Protein AF-A0AAE5MRK1-F1 (afdb_monomer)

pLDDT: mean 83.6, std 19.16, range [32.88, 98.56]

InterPro domains:
  IPR012337 Ribonuclease H-like superfamily [SSF53098] (54-228)
  IPR036397 Ribonuclease H superfamily [G3DSA:3.30.420.10] (45-232)

Solvent-accessible surface area (backbone atoms only — not comparable to full-atom values): 13966 Å² total; per-residue (Å²): 137,84,80,89,76,83,78,79,82,78,85,86,67,93,68,66,72,68,71,71,65,70,80,73,70,82,80,81,86,79,76,84,90,69,55,48,81,80,74,85,52,68,67,53,44,25,56,41,63,71,44,90,64,38,42,30,30,42,33,64,32,70,40,70,24,75,86,74,79,40,65,38,73,37,29,46,12,35,35,37,67,100,54,88,57,63,53,75,46,60,42,50,59,91,54,45,49,71,69,56,48,51,51,49,30,64,74,68,74,48,57,83,90,60,44,68,78,24,22,65,71,50,50,47,53,53,52,51,51,51,44,68,73,66,60,46,41,28,39,34,25,58,69,45,68,67,49,52,51,39,52,49,54,52,34,54,77,72,66,55,58,71,85,78,31,62,89,69,56,35,26,69,42,44,47,31,61,50,48,12,41,76,77,52,74,63,45,85,59,69,55,70,67,57,50,37,58,75,70,68,48,85,88,67,68,70,97,37,20,61,38,43,31,51,53,52,48,53,51,50,54,58,54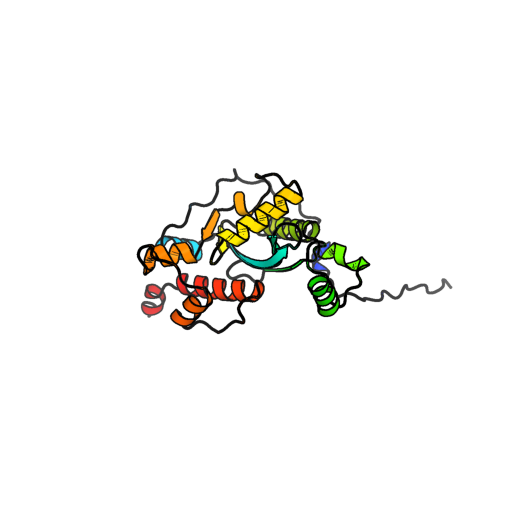,44,54,53,64,66,58,65,71,63,68,120

Organism: Limosilactobacillus reuteri (NCBI:txid1598)

Radius of gyration: 20.91 Å; Cα contacts (8 Å, |Δi|>4): 290; chains: 1; bounding box: 47×57×71 Å

Mean predicted aligned error: 9.79 Å

Secondary structure (DSSP, 8-state):
-PPP------------THHHHGGG------S--PPPPPP-SHHHHHHHHTTT--EEEEEEEEEE-TTTSSEEEEEEEEEETTSS-EEEEE---TTS-HHHHHHHHHHTT--GGGGGGGSHHHHHHHHHHHHHHH--SEEEES-HHHHHHHHHHHHHHTT--STT-HHHHSEEEEHHHHHHHHHHTTS----HHHHHHHTTPPP--SSSHHHHHHHHHHHHHHHH--HHHHHH--

Nearest PDB structures (foldseek):
  5iud-assembly4_J  TM=6.012E-01  e=4.196E-05  Homo sapiens
  5iud-assembly2_D  TM=5.750E-01  e=3.698E-04  Homo sapiens
  8twa-assembly1_E  TM=5.286E-01  e=6.068E-03  Saccharomyces cerevisiae
  7dy2-assembly1_B  TM=3.416E-01  e=1.356E+00  Synechococcus elongatus PCC 7942 = FACHB-805
  4tlb-assembly1_A  TM=3.526E-01  e=2.095E+00  Synechococcus elongatus PCC 7942 = FACHB-805

Foldseek 3Di:
DDDDDPDDPDPPDPPPPVVVPVVPDDDDDDDDLDADDADQALVSLLVCLLDPAKEKEKDFFFDQQPPPRATATQWIKIDIFPDPQIDIAGAADPRHPPVVNVVVCVVVVHDPVRRVCRHPVNVVVVVLVSCSVRVHSEYEYQACPSVVVNVVVSCVVVVPDQCSRCVNSHHYDHNQQRCCCHPVVNDHGDDLQVVCVVVVHDDFDPSGGHRRSVSVSRVSVVSNDDVVCVVPPD

Structure (mmCIF, N/CA/C/O backbone):
data_AF-A0AAE5MRK1-F1
#
_entry.id   AF-A0AAE5MRK1-F1
#
loop_
_atom_site.group_PDB
_atom_site.id
_atom_site.type_symbol
_atom_site.label_atom_id
_atom_site.label_alt_id
_atom_site.label_comp_id
_atom_site.label_asym_id
_atom_site.label_entity_id
_atom_site.label_seq_id
_atom_site.pdbx_PDB_ins_code
_atom_site.Cartn_x
_atom_site.Cartn_y
_atom_site.Cartn_z
_atom_site.occupancy
_atom_site.B_iso_or_equiv
_atom_site.auth_seq_id
_atom_site.auth_comp_id
_atom_site.auth_asym_id
_atom_site.auth_atom_id
_atom_site.pdbx_PDB_model_num
ATOM 1 N N . MET A 1 1 ? -11.298 -42.658 -42.577 1.00 37.44 1 MET A N 1
ATOM 2 C CA . MET A 1 1 ? -10.150 -42.342 -41.704 1.00 37.44 1 MET A CA 1
ATOM 3 C C . MET A 1 1 ? -9.775 -40.875 -41.861 1.00 37.44 1 MET A C 1
ATOM 5 O O . MET A 1 1 ? -9.141 -40.538 -42.855 1.00 37.44 1 MET A O 1
ATOM 9 N N . PRO A 1 2 ? -10.180 -39.993 -40.937 1.00 33.00 2 PRO A N 1
ATOM 10 C CA . PRO A 1 2 ? -9.525 -38.711 -40.730 1.00 33.00 2 PRO A CA 1
ATOM 11 C C . PRO A 1 2 ? -8.380 -38.873 -39.720 1.00 33.00 2 PRO A C 1
ATOM 13 O O . PRO A 1 2 ? -8.483 -39.642 -38.768 1.00 33.00 2 PRO A O 1
ATOM 16 N N . LYS A 1 3 ? -7.275 -38.184 -40.002 1.00 36.56 3 LYS A N 1
ATOM 17 C CA . LYS A 1 3 ? -6.009 -38.212 -39.270 1.00 36.56 3 LYS A CA 1
ATOM 18 C C . LYS A 1 3 ? -6.122 -37.434 -37.961 1.00 36.56 3 LYS A C 1
ATOM 20 O O . LYS A 1 3 ? -6.594 -36.299 -37.965 1.00 36.56 3 LYS A O 1
ATOM 25 N N . ASP A 1 4 ? -5.619 -38.043 -36.893 1.00 45.66 4 ASP A N 1
ATOM 26 C CA . ASP A 1 4 ? -5.327 -37.389 -35.624 1.00 45.66 4 ASP A CA 1
ATOM 27 C C . ASP A 1 4 ? -4.395 -36.194 -35.830 1.00 45.66 4 ASP A C 1
ATOM 29 O O . ASP A 1 4 ? -3.285 -36.309 -36.352 1.00 45.66 4 ASP A O 1
ATOM 33 N N . GLY A 1 5 ? -4.871 -35.039 -35.385 1.00 41.88 5 GLY A N 1
ATOM 34 C CA . GLY A 1 5 ? -4.112 -33.808 -35.242 1.00 41.88 5 GLY A CA 1
ATOM 35 C C . GLY A 1 5 ? -4.490 -33.137 -33.930 1.00 41.88 5 GLY A C 1
ATOM 36 O O . GLY A 1 5 ? -4.850 -31.965 -33.922 1.00 41.88 5 GLY A O 1
ATOM 37 N N . MET A 1 6 ? -4.479 -33.888 -32.822 1.00 33.94 6 MET A N 1
ATOM 38 C CA . MET A 1 6 ? -4.569 -33.292 -31.491 1.00 33.94 6 MET A CA 1
ATOM 39 C C . MET A 1 6 ? -3.301 -32.471 -31.241 1.00 33.94 6 MET A C 1
ATOM 41 O O . MET A 1 6 ? -2.215 -33.013 -31.033 1.00 33.94 6 MET A O 1
ATOM 45 N N . SER A 1 7 ? -3.437 -31.146 -31.262 1.00 38.47 7 SER A N 1
ATOM 46 C CA . SER A 1 7 ? -2.418 -30.247 -30.739 1.00 38.47 7 SER A CA 1
ATOM 47 C C . SER A 1 7 ? -2.255 -30.520 -29.245 1.00 38.47 7 SER A C 1
ATOM 49 O O . SER A 1 7 ? -3.155 -30.239 -28.452 1.00 38.47 7 SER A O 1
ATOM 51 N N . VAL A 1 8 ? -1.108 -31.071 -28.858 1.00 40.09 8 VAL A N 1
ATOM 52 C CA . VAL A 1 8 ? -0.711 -31.188 -27.455 1.00 40.09 8 VAL A CA 1
ATOM 53 C C . VAL A 1 8 ? -0.556 -29.772 -26.902 1.00 40.09 8 VAL A C 1
ATOM 55 O O . VAL A 1 8 ? 0.421 -29.084 -27.199 1.00 40.09 8 VAL A O 1
ATOM 58 N N . VAL A 1 9 ? -1.528 -29.325 -26.106 1.00 40.72 9 VAL A N 1
ATOM 59 C CA . VAL A 1 9 ? -1.418 -28.090 -25.328 1.00 40.72 9 VAL A CA 1
ATOM 60 C C . VAL A 1 9 ? -0.351 -28.326 -24.263 1.00 40.72 9 VAL A C 1
ATOM 62 O O . VAL A 1 9 ? -0.578 -29.013 -23.268 1.00 40.72 9 VAL A O 1
ATOM 65 N N . ARG A 1 10 ? 0.852 -27.795 -24.490 1.00 32.88 10 ARG A N 1
ATOM 66 C CA . ARG A 1 10 ? 1.897 -27.746 -23.467 1.00 32.88 10 ARG A CA 1
ATOM 67 C C . ARG A 1 10 ? 1.611 -26.559 -22.554 1.00 32.88 10 ARG A C 1
ATOM 69 O O . ARG A 1 10 ? 1.856 -25.416 -22.923 1.00 32.88 10 ARG A O 1
ATOM 76 N N . PHE A 1 11 ? 1.094 -26.845 -21.365 1.00 37.72 11 PHE A N 1
ATOM 77 C CA . PHE A 1 11 ? 1.001 -25.872 -20.282 1.00 37.72 11 PHE A CA 1
ATOM 78 C C . PHE A 1 11 ? 2.404 -25.602 -19.733 1.00 37.72 11 PHE A C 1
ATOM 80 O O . PHE A 1 11 ? 2.915 -26.353 -18.906 1.00 37.72 11 PHE A O 1
ATOM 87 N N . SER A 1 12 ? 3.041 -24.535 -20.207 1.00 37.09 12 SER A N 1
ATOM 88 C CA . SER A 1 12 ? 4.264 -23.989 -19.614 1.00 37.09 12 SER A CA 1
ATOM 89 C C . SER A 1 12 ? 4.044 -22.541 -19.185 1.00 37.09 12 SER A C 1
ATOM 91 O O . SER A 1 12 ? 4.720 -21.637 -19.658 1.00 37.09 12 SER A O 1
ATOM 93 N N . SER A 1 13 ? 3.055 -22.329 -18.322 1.00 37.38 13 SER A N 1
ATOM 94 C CA . SER A 1 13 ? 2.997 -21.220 -17.365 1.00 37.38 13 SER A CA 1
ATOM 95 C C . SER A 1 13 ? 1.727 -21.378 -16.533 1.00 37.38 13 SER A C 1
ATOM 97 O O . SER A 1 13 ? 0.614 -21.388 -17.053 1.00 37.38 13 SER A O 1
ATOM 99 N N . PHE A 1 14 ? 1.876 -21.518 -15.217 1.00 42.53 14 PHE A N 1
ATOM 100 C CA . PHE A 1 14 ? 0.764 -21.340 -14.285 1.00 42.53 14 PHE A CA 1
ATOM 101 C C . PHE A 1 14 ? 0.479 -19.837 -14.150 1.00 42.53 14 PHE A C 1
ATOM 103 O O . PHE A 1 14 ? 0.758 -19.231 -13.121 1.00 42.53 14 PHE A O 1
ATOM 110 N N . ALA A 1 15 ? -0.051 -19.222 -15.206 1.00 42.28 15 ALA A N 1
ATOM 111 C CA . ALA A 1 15 ? -0.926 -18.074 -15.026 1.00 42.28 15 ALA A CA 1
ATOM 112 C C . ALA A 1 15 ? -2.306 -18.658 -14.682 1.00 42.28 15 ALA A C 1
ATOM 114 O O . ALA A 1 15 ? -2.827 -19.463 -15.462 1.00 42.28 15 ALA A O 1
ATOM 115 N N . PRO A 1 16 ? -2.876 -18.383 -13.499 1.00 47.69 16 PRO A N 1
ATOM 116 C CA . PRO A 1 16 ? -4.148 -18.977 -13.140 1.00 47.69 16 PRO A CA 1
ATOM 117 C C . PRO A 1 16 ? -5.233 -18.431 -14.078 1.00 47.69 16 PRO A C 1
ATOM 119 O O . PRO A 1 16 ? -5.364 -17.227 -14.289 1.00 47.69 16 PRO A O 1
ATOM 122 N N . VAL A 1 17 ? -6.019 -19.352 -14.642 1.00 43.91 17 VAL A N 1
ATOM 123 C CA . VAL A 1 17 ? -7.131 -19.144 -15.596 1.00 43.91 17 VAL A CA 1
ATOM 124 C C . VAL A 1 17 ? -8.165 -18.103 -15.114 1.00 43.91 17 VAL A C 1
ATOM 126 O O . VAL A 1 17 ? -8.963 -17.597 -15.901 1.00 43.91 17 VAL A O 1
ATOM 129 N N . THR A 1 18 ? -8.111 -17.707 -13.841 1.00 43.50 18 THR A N 1
ATOM 130 C CA . THR A 1 18 ? -8.868 -16.594 -13.258 1.00 43.50 18 THR A CA 1
ATOM 131 C C . THR A 1 18 ? -8.652 -15.249 -13.960 1.00 43.50 18 THR A C 1
ATOM 133 O O . THR A 1 18 ? -9.590 -14.455 -13.989 1.00 43.50 18 THR A O 1
ATOM 136 N N . GLU A 1 19 ? -7.497 -14.989 -14.588 1.00 45.16 19 GLU A N 1
ATOM 137 C CA . GLU A 1 19 ? -7.261 -13.715 -15.298 1.00 45.16 19 GLU A CA 1
ATOM 138 C C . GLU A 1 19 ? -8.105 -13.545 -16.576 1.00 45.16 19 GLU A C 1
ATOM 140 O O . GLU A 1 19 ? -8.386 -12.414 -16.972 1.00 45.16 19 GLU A O 1
ATOM 145 N N . MET A 1 20 ? -8.566 -14.631 -17.213 1.00 41.22 20 MET A N 1
ATOM 146 C CA . MET A 1 20 ? -9.325 -14.533 -18.472 1.00 41.22 20 MET A CA 1
ATOM 147 C C . MET A 1 20 ? -10.835 -14.325 -18.282 1.00 41.22 20 MET A C 1
ATOM 149 O O . MET A 1 20 ? -11.488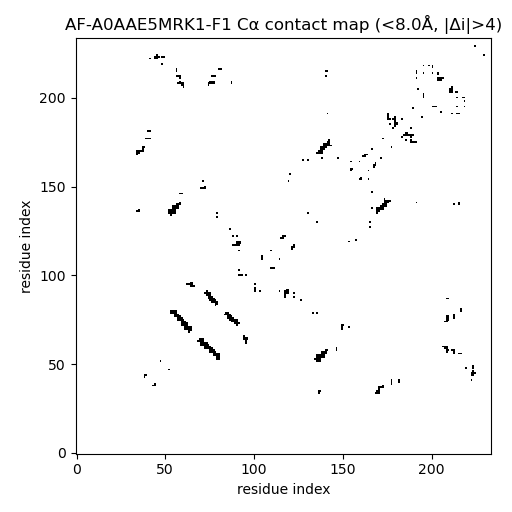 -13.803 -19.182 1.00 41.22 20 MET A O 1
ATOM 153 N N . ILE A 1 21 ? -11.409 -14.687 -17.130 1.00 43.81 21 ILE A N 1
ATOM 154 C CA . ILE A 1 21 ? -12.869 -14.614 -16.916 1.00 43.81 21 ILE A CA 1
ATOM 155 C C . ILE A 1 21 ? -13.314 -13.209 -16.458 1.00 43.81 21 ILE A C 1
ATOM 157 O O . ILE A 1 21 ? -14.415 -12.765 -16.787 1.00 43.81 21 ILE A O 1
ATOM 161 N N . LEU A 1 22 ? -12.444 -12.447 -15.787 1.00 43.34 22 LEU A N 1
ATOM 162 C CA . LEU A 1 22 ? -12.784 -11.139 -15.200 1.00 43.34 22 LEU A CA 1
ATOM 163 C C . LEU A 1 22 ? -12.881 -9.975 -16.207 1.00 43.34 22 LEU A C 1
ATOM 165 O O . LEU A 1 22 ? -13.325 -8.889 -15.842 1.00 43.34 22 LEU A O 1
ATOM 169 N N . GLN A 1 23 ? -12.536 -10.186 -17.481 1.00 41.31 23 GLN A N 1
ATOM 170 C CA . GLN A 1 23 ? -12.622 -9.157 -18.532 1.00 41.31 23 GLN A CA 1
ATOM 171 C C . GLN A 1 23 ? -14.048 -8.917 -19.071 1.00 41.31 23 GLN A C 1
ATOM 173 O O . GLN A 1 23 ? -14.224 -8.099 -19.972 1.00 41.31 23 GLN A O 1
ATOM 178 N N . SER A 1 24 ? -15.065 -9.618 -18.556 1.00 38.56 24 SER A N 1
ATOM 179 C CA . SER A 1 24 ? -16.405 -9.669 -19.166 1.00 38.56 24 SER A CA 1
ATOM 180 C C . SER A 1 24 ? -17.550 -9.080 -18.331 1.00 38.56 24 SER A C 1
ATOM 182 O O . SER A 1 24 ? -18.697 -9.130 -18.771 1.00 38.56 24 SER A O 1
ATOM 184 N N . LEU A 1 25 ? -17.281 -8.474 -17.169 1.00 38.34 25 LEU A N 1
ATOM 185 C CA . LEU A 1 25 ? -18.340 -7.860 -16.361 1.00 38.34 25 LEU A CA 1
ATOM 186 C C . LEU A 1 25 ? -18.435 -6.345 -16.613 1.00 38.34 25 LEU A C 1
ATOM 188 O O . LEU A 1 25 ? -17.438 -5.636 -16.450 1.00 38.34 25 LEU A O 1
ATOM 192 N N . PRO A 1 26 ? -19.613 -5.820 -17.002 1.00 42.50 26 PRO A N 1
ATOM 193 C CA . PRO A 1 26 ? -19.817 -4.384 -17.115 1.00 42.50 26 PRO A CA 1
ATOM 194 C C . PRO A 1 26 ? -19.744 -3.738 -15.727 1.00 42.50 26 PRO A C 1
ATOM 196 O O . PRO A 1 26 ? -20.352 -4.212 -14.769 1.00 42.50 26 PRO A O 1
ATOM 199 N N . ALA A 1 27 ? -18.996 -2.640 -15.623 1.00 47.53 27 ALA A N 1
ATOM 200 C CA . ALA A 1 27 ? -18.928 -1.847 -14.406 1.00 47.53 27 ALA A CA 1
ATOM 201 C C . ALA A 1 27 ? -20.290 -1.186 -14.139 1.00 47.53 27 ALA A C 1
ATOM 203 O O . ALA A 1 27 ? -20.725 -0.322 -14.905 1.00 47.53 27 ALA A O 1
ATOM 204 N N . GLU A 1 28 ? -20.951 -1.567 -13.045 1.00 41.69 28 GLU A N 1
ATOM 205 C CA . GLU A 1 28 ? -22.079 -0.808 -12.507 1.00 41.69 28 GLU A CA 1
ATOM 206 C C . GLU A 1 28 ? -21.601 0.604 -12.149 1.00 41.69 28 GLU A C 1
ATOM 208 O O . GLU A 1 28 ? -20.678 0.780 -11.340 1.00 41.69 28 GLU A O 1
ATOM 213 N N . LYS A 1 29 ? -22.220 1.602 -12.787 1.00 47.75 29 LYS A N 1
ATOM 214 C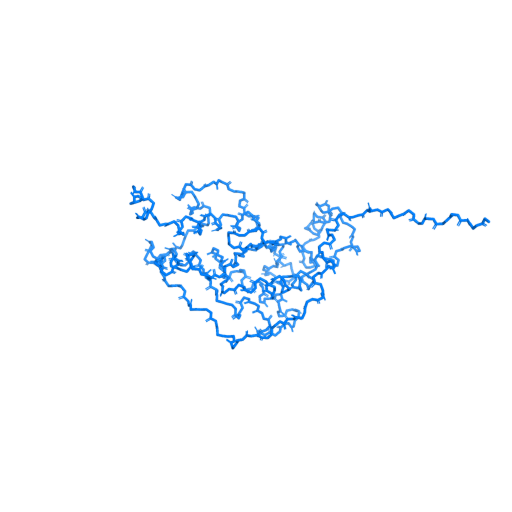 CA . LYS A 1 29 ? -22.133 3.007 -12.391 1.00 47.75 29 LYS A CA 1
ATOM 215 C C . LYS A 1 29 ? -22.955 3.178 -11.125 1.00 47.75 29 LYS A C 1
ATOM 217 O O . LYS A 1 29 ? -24.169 3.054 -11.214 1.00 47.75 29 LYS A O 1
ATOM 222 N N . ASP A 1 30 ? -22.324 3.523 -10.006 1.00 45.06 30 ASP A N 1
ATOM 223 C CA . ASP A 1 30 ? -23.077 4.058 -8.876 1.00 45.06 30 ASP A CA 1
ATOM 224 C C . ASP A 1 30 ? -22.271 4.964 -7.937 1.00 45.06 30 ASP A C 1
ATOM 226 O O . ASP A 1 30 ? -21.149 4.644 -7.552 1.00 45.06 30 ASP A O 1
ATOM 230 N N . LYS A 1 31 ? -22.979 6.034 -7.538 1.00 44.91 31 LYS A N 1
ATOM 231 C CA . LYS A 1 31 ? -22.730 7.085 -6.531 1.00 44.91 31 LYS A CA 1
ATOM 232 C C . LYS A 1 31 ? -21.642 8.121 -6.832 1.00 44.91 31 LYS A C 1
ATOM 234 O O . LYS A 1 31 ? -20.523 7.801 -7.198 1.00 44.91 31 LYS A O 1
ATOM 239 N N . GLU A 1 32 ? -22.009 9.394 -6.646 1.00 44.69 32 GLU A N 1
ATOM 240 C CA . GLU A 1 32 ? -21.074 10.523 -6.604 1.00 44.69 32 GLU A CA 1
ATOM 241 C C . GLU A 1 32 ? -19.896 10.184 -5.680 1.00 44.69 32 GLU A C 1
ATOM 243 O O . GLU A 1 32 ? -20.104 9.891 -4.501 1.00 44.69 32 GLU A O 1
ATOM 248 N N . ASP A 1 33 ? -18.680 10.227 -6.232 1.00 56.69 33 ASP A N 1
ATOM 249 C CA . ASP A 1 33 ? -17.405 9.919 -5.573 1.00 56.69 33 ASP A CA 1
ATOM 250 C C . ASP A 1 33 ? -17.078 10.933 -4.458 1.00 56.69 33 ASP A C 1
ATOM 252 O O . ASP A 1 33 ? -16.147 11.740 -4.550 1.00 56.69 33 ASP A O 1
ATOM 256 N N . GLN A 1 34 ? -17.847 10.932 -3.371 1.00 69.19 34 GLN A N 1
ATOM 257 C CA . GLN A 1 34 ? -17.432 11.593 -2.144 1.00 69.19 34 GLN A CA 1
ATOM 258 C C . GLN A 1 34 ? -16.486 10.668 -1.389 1.00 69.19 34 GLN A C 1
ATOM 260 O O . GLN A 1 34 ? -16.852 9.570 -0.974 1.00 69.19 34 GLN A O 1
ATOM 265 N N . LYS A 1 35 ? -15.254 11.145 -1.192 1.00 87.06 35 LYS A N 1
ATOM 266 C CA . LYS A 1 35 ? -14.264 10.493 -0.333 1.00 87.06 35 LYS A CA 1
ATOM 267 C C . LYS A 1 35 ? -14.863 10.110 1.014 1.00 87.06 35 LYS A C 1
ATOM 269 O O . LYS A 1 35 ? -15.544 10.919 1.647 1.00 87.06 35 LYS A O 1
ATOM 274 N N . ALA A 1 36 ? -14.502 8.923 1.491 1.00 93.06 36 ALA A N 1
ATOM 275 C CA . ALA A 1 36 ? -14.809 8.507 2.848 1.00 93.06 36 ALA A CA 1
ATOM 276 C C . ALA A 1 36 ? -14.294 9.542 3.875 1.00 93.06 36 ALA A C 1
ATOM 278 O O . ALA A 1 36 ? -13.270 10.197 3.651 1.00 93.06 36 ALA A O 1
ATOM 279 N N . PRO A 1 37 ? -14.977 9.717 5.019 1.00 94.06 37 PRO A N 1
ATOM 280 C CA . PRO A 1 37 ? -14.574 10.697 6.017 1.00 94.06 37 PRO A CA 1
ATOM 281 C C . PRO A 1 37 ? -13.220 10.333 6.632 1.00 94.06 37 PRO A C 1
ATOM 283 O O . PRO A 1 37 ? -12.949 9.168 6.934 1.00 94.06 37 PRO A O 1
ATOM 286 N N . ALA A 1 38 ? -12.385 11.345 6.869 1.00 95.38 38 ALA A N 1
ATOM 287 C CA . ALA A 1 38 ? -11.083 11.166 7.501 1.00 95.38 38 ALA A CA 1
ATOM 288 C C . ALA A 1 38 ? -11.211 10.595 8.924 1.00 95.38 38 ALA A C 1
ATOM 290 O O . ALA A 1 38 ? -11.992 11.096 9.736 1.00 95.38 38 ALA A O 1
ATOM 291 N N . ILE A 1 39 ? -10.390 9.591 9.230 1.00 96.12 39 ILE A N 1
ATOM 292 C CA . ILE A 1 39 ? -10.258 8.994 10.563 1.00 96.12 39 ILE A CA 1
ATOM 293 C C . ILE A 1 39 ? -9.251 9.825 11.364 1.00 96.12 39 ILE A C 1
ATOM 295 O O . ILE A 1 39 ? -8.119 10.024 10.927 1.00 96.12 39 ILE A O 1
ATOM 299 N N . LYS A 1 40 ? -9.668 10.348 12.522 1.00 94.06 40 LYS A N 1
ATOM 300 C CA . LYS A 1 40 ? -8.893 11.330 13.302 1.00 94.06 40 LYS A CA 1
ATOM 301 C C . LYS A 1 40 ? -8.374 10.814 14.644 1.00 94.06 40 LYS A C 1
ATOM 303 O O . LYS A 1 40 ? -7.550 11.512 15.235 1.00 94.06 40 LYS A O 1
ATOM 308 N N . ASN A 1 41 ? -8.876 9.684 15.136 1.00 93.31 41 ASN A N 1
ATOM 309 C CA . ASN A 1 41 ? -8.513 9.078 16.421 1.00 93.31 41 ASN A CA 1
ATOM 310 C C . ASN A 1 41 ? -8.753 7.556 16.397 1.00 93.31 41 ASN A C 1
ATOM 312 O O . ASN A 1 41 ? -9.291 7.023 15.419 1.00 93.31 41 ASN A O 1
ATOM 316 N N . PHE A 1 42 ? -8.351 6.858 17.463 1.00 92.25 42 PHE A N 1
ATOM 317 C CA . PHE A 1 42 ? -8.491 5.400 17.536 1.00 92.25 42 PHE A CA 1
ATOM 318 C C . PHE A 1 42 ? -9.937 4.915 17.659 1.00 92.25 42 PHE A C 1
ATOM 320 O O . PHE A 1 42 ? -10.251 3.863 17.107 1.00 92.25 42 PHE A O 1
ATOM 327 N N . ASP A 1 43 ? -10.830 5.677 18.291 1.00 91.44 43 ASP A N 1
ATOM 328 C CA . ASP A 1 43 ? -12.246 5.299 18.378 1.00 91.44 43 ASP A CA 1
ATOM 329 C C . ASP A 1 43 ? -12.900 5.281 16.993 1.00 91.44 43 ASP A C 1
ATOM 331 O O . ASP A 1 43 ? -13.571 4.317 16.628 1.00 91.44 43 ASP A O 1
ATOM 335 N N . GLN A 1 44 ? -12.639 6.303 16.172 1.00 94.75 44 GLN A N 1
ATOM 336 C CA . GLN A 1 44 ? -13.093 6.344 14.783 1.00 94.75 44 GLN A CA 1
ATOM 337 C C . GLN A 1 44 ? -12.457 5.233 13.948 1.00 94.75 44 GLN A C 1
ATOM 339 O O . GLN A 1 44 ? -13.142 4.645 13.114 1.00 94.75 44 GLN A O 1
ATOM 344 N N . LEU A 1 45 ? -11.170 4.929 14.163 1.00 95.56 45 LEU A N 1
ATOM 345 C CA . LEU A 1 45 ? -10.513 3.812 13.484 1.00 95.56 45 LEU A CA 1
ATOM 346 C C . LEU A 1 45 ? -11.216 2.494 13.821 1.00 95.56 45 LEU A C 1
ATOM 348 O O . LEU A 1 45 ? -11.634 1.787 12.910 1.00 95.56 45 LEU A O 1
ATOM 352 N N . ARG A 1 46 ? -11.414 2.199 15.111 1.00 94.06 46 ARG A N 1
ATOM 353 C CA . ARG A 1 46 ? -12.090 0.981 15.576 1.00 94.06 46 ARG A CA 1
ATOM 354 C C . ARG A 1 46 ? -13.513 0.883 15.035 1.00 94.06 46 ARG A C 1
ATOM 356 O O . ARG A 1 46 ? -13.890 -0.170 14.528 1.00 94.06 46 ARG A O 1
ATOM 363 N N . GLN A 1 47 ? -14.290 1.967 15.097 1.00 92.62 47 GLN A N 1
ATOM 364 C CA . GLN A 1 47 ? -15.648 2.007 14.546 1.00 92.62 47 GLN A CA 1
ATOM 365 C C . GLN A 1 47 ? -15.663 1.690 13.049 1.00 92.62 47 GLN A C 1
ATOM 367 O O . GLN A 1 47 ? -16.529 0.952 12.590 1.00 92.62 47 GLN A O 1
ATOM 372 N N . ARG A 1 48 ? -14.708 2.228 12.279 1.00 95.44 48 ARG A N 1
ATOM 373 C CA . ARG A 1 48 ? -14.637 1.982 10.835 1.00 95.44 48 ARG A CA 1
ATOM 374 C C . ARG A 1 48 ? -14.154 0.571 10.512 1.00 95.44 48 ARG A C 1
ATOM 376 O O . ARG A 1 48 ? -14.752 -0.050 9.640 1.00 95.44 48 ARG A O 1
ATOM 383 N N . LEU A 1 49 ? -13.157 0.051 11.230 1.00 94.94 49 LEU A N 1
ATOM 384 C CA . LEU A 1 49 ? -12.683 -1.333 11.085 1.00 94.94 49 LEU A CA 1
ATOM 385 C C . LEU A 1 49 ? -13.785 -2.362 11.382 1.00 94.94 49 LEU A C 1
ATOM 387 O O . LEU A 1 49 ? -13.833 -3.393 10.731 1.00 94.94 49 LEU A O 1
ATOM 391 N N . ASN A 1 50 ? -14.700 -2.059 12.308 1.00 91.81 50 ASN A N 1
ATOM 392 C CA . ASN A 1 50 ? -15.851 -2.909 12.641 1.00 91.81 50 ASN A CA 1
ATOM 393 C C . ASN A 1 50 ? -17.118 -2.583 11.820 1.00 91.81 50 ASN A C 1
ATOM 395 O O . ASN A 1 50 ? -18.227 -2.957 12.203 1.00 91.81 50 ASN A O 1
ATOM 399 N N . SER A 1 51 ? -16.983 -1.850 10.712 1.00 91.94 51 SER A N 1
ATOM 400 C CA . SER A 1 51 ? -18.097 -1.469 9.833 1.00 91.94 51 SER A CA 1
ATOM 401 C C . SER A 1 51 ? -17.972 -2.128 8.455 1.00 91.94 51 SER A C 1
ATOM 403 O O . SER A 1 51 ? -17.102 -2.958 8.231 1.00 91.94 51 SER A O 1
ATOM 405 N N . GLN A 1 52 ? -18.823 -1.736 7.504 1.00 92.44 52 GLN A N 1
ATOM 406 C CA . GLN A 1 52 ? -18.721 -2.173 6.104 1.00 92.44 52 GLN A CA 1
ATOM 407 C C . GLN A 1 52 ? -17.640 -1.423 5.300 1.00 92.44 52 GLN A C 1
ATOM 409 O O . GLN A 1 52 ? -17.527 -1.628 4.095 1.00 92.44 52 GLN A O 1
ATOM 414 N N . ALA A 1 53 ? -16.875 -0.529 5.939 1.00 95.94 53 ALA A N 1
ATOM 415 C CA . ALA A 1 53 ? -15.801 0.206 5.282 1.00 95.94 53 ALA A CA 1
ATOM 416 C C . ALA A 1 53 ? -14.676 -0.731 4.814 1.00 95.94 53 ALA A C 1
ATOM 418 O O . ALA A 1 53 ? -14.243 -1.628 5.536 1.00 95.94 53 ALA A O 1
ATOM 419 N N . ARG A 1 54 ? -14.168 -0.484 3.608 1.00 97.31 54 ARG A N 1
ATOM 420 C CA . ARG A 1 54 ? -13.171 -1.319 2.933 1.00 97.31 54 ARG A CA 1
ATOM 421 C C . ARG A 1 54 ? -11.802 -0.646 2.968 1.00 97.31 54 ARG A C 1
ATOM 423 O O . ARG A 1 54 ? -11.641 0.481 2.504 1.00 97.31 54 ARG A O 1
ATOM 430 N N . PHE A 1 55 ? -10.799 -1.351 3.483 1.00 98.31 55 PHE A N 1
ATOM 431 C CA . PHE A 1 55 ? -9.445 -0.820 3.654 1.00 98.31 55 PHE A CA 1
ATOM 432 C C . PHE A 1 55 ? -8.459 -1.556 2.754 1.00 98.31 55 PHE A C 1
ATOM 434 O O . PHE A 1 55 ? -8.265 -2.762 2.901 1.00 98.31 55 PHE A O 1
ATOM 441 N N . LEU A 1 56 ? -7.803 -0.821 1.859 1.00 98.56 56 LEU A N 1
ATOM 442 C CA . LEU A 1 56 ? -6.625 -1.286 1.140 1.00 98.56 56 LEU A CA 1
ATOM 443 C C . LEU A 1 56 ? -5.378 -0.886 1.923 1.00 98.56 56 LEU A C 1
ATOM 445 O O . LEU A 1 56 ? -5.045 0.291 2.006 1.00 98.56 56 LEU A O 1
ATOM 449 N N . ILE A 1 57 ? -4.670 -1.861 2.472 1.00 98.50 57 ILE A N 1
ATOM 450 C CA . ILE A 1 57 ? -3.339 -1.662 3.041 1.00 98.50 57 ILE A CA 1
ATOM 451 C C . ILE A 1 57 ? -2.344 -1.613 1.883 1.00 98.50 57 ILE A C 1
ATOM 453 O O . ILE A 1 57 ? -2.417 -2.468 1.002 1.00 98.50 57 ILE A O 1
ATOM 457 N N . LEU A 1 58 ? -1.442 -0.637 1.871 1.00 98.19 58 LEU A N 1
ATOM 458 C CA . LEU A 1 58 ? -0.475 -0.398 0.803 1.00 98.19 58 LEU A CA 1
ATOM 459 C C . LEU A 1 58 ? 0.896 -0.080 1.403 1.00 98.19 58 LEU A C 1
ATOM 461 O O . LEU A 1 58 ? 0.975 0.696 2.353 1.00 98.19 58 LEU A O 1
ATOM 465 N N . ASP A 1 59 ? 1.948 -0.647 0.820 1.00 97.69 59 ASP A N 1
ATOM 466 C CA . ASP A 1 59 ? 3.339 -0.339 1.165 1.00 97.69 59 ASP A CA 1
ATOM 467 C C . ASP A 1 59 ? 4.248 -0.467 -0.071 1.00 97.69 59 ASP A C 1
ATOM 469 O O . ASP A 1 59 ? 3.922 -1.190 -1.031 1.00 97.69 59 ASP A O 1
ATOM 473 N N . LEU A 1 60 ? 5.360 0.272 -0.081 1.00 96.69 60 LEU A N 1
ATOM 474 C CA . LEU A 1 60 ? 6.291 0.371 -1.201 1.00 96.69 60 LEU A CA 1
ATOM 475 C C . LEU A 1 60 ? 7.742 0.153 -0.762 1.00 96.69 60 LEU A C 1
ATOM 477 O O . LEU A 1 60 ? 8.185 0.644 0.266 1.00 96.69 60 LEU A O 1
ATOM 481 N N . GLU A 1 61 ? 8.525 -0.467 -1.646 1.00 95.12 61 GLU A N 1
ATOM 482 C CA . GLU A 1 61 ? 9.989 -0.455 -1.552 1.00 95.12 61 GLU A CA 1
ATOM 483 C C . GLU A 1 61 ? 10.608 0.335 -2.691 1.00 95.12 61 GLU A C 1
ATOM 485 O O . GLU A 1 61 ? 10.074 0.381 -3.806 1.00 95.12 61 GLU A O 1
ATOM 490 N N . PHE A 1 62 ? 11.793 0.889 -2.437 1.00 92.69 62 PHE A N 1
ATOM 491 C CA . PHE A 1 62 ? 12.423 1.852 -3.331 1.00 92.69 62 PHE A CA 1
ATOM 492 C C . PHE A 1 62 ? 13.820 1.448 -3.813 1.00 92.69 62 PHE A C 1
ATOM 494 O O . PHE A 1 62 ? 14.562 0.657 -3.221 1.00 92.69 62 PHE A O 1
ATOM 501 N N . PHE A 1 63 ? 14.218 2.058 -4.922 1.00 89.25 63 PHE A N 1
ATOM 502 C CA . PHE A 1 63 ? 15.602 2.143 -5.362 1.00 89.25 63 PHE A CA 1
ATOM 503 C C . PHE A 1 63 ? 15.990 3.600 -5.581 1.00 89.25 63 PHE A C 1
ATOM 505 O O . PHE A 1 63 ? 15.143 4.442 -5.861 1.00 89.25 63 PHE A O 1
ATOM 512 N N . GLN A 1 64 ? 17.283 3.896 -5.495 1.00 85.56 64 GLN A N 1
ATOM 513 C CA . GLN A 1 64 ? 17.777 5.229 -5.810 1.00 85.56 64 GLN A CA 1
ATOM 514 C C . GLN A 1 64 ? 17.935 5.381 -7.329 1.00 85.56 64 GLN A C 1
ATOM 516 O O . GLN A 1 64 ? 18.772 4.706 -7.938 1.00 85.56 64 GLN A O 1
ATOM 521 N N . ASP A 1 65 ? 17.125 6.256 -7.926 1.00 80.88 65 ASP A N 1
ATOM 522 C CA . ASP A 1 65 ? 17.215 6.674 -9.325 1.00 80.88 65 ASP A CA 1
ATOM 523 C C . ASP A 1 65 ? 18.565 7.363 -9.555 1.00 80.88 65 ASP A C 1
ATOM 525 O O . ASP A 1 65 ? 18.843 8.429 -8.995 1.00 80.88 65 ASP A O 1
ATOM 529 N N . GLN A 1 66 ? 19.401 6.745 -10.391 1.00 74.25 66 GLN A N 1
ATOM 530 C CA . GLN A 1 66 ? 20.757 7.215 -10.681 1.00 74.25 66 GLN A CA 1
ATOM 531 C C . GLN A 1 66 ? 20.778 8.508 -11.506 1.00 74.25 66 GLN A C 1
ATOM 533 O O . GLN A 1 66 ? 21.768 9.229 -11.482 1.00 74.25 66 GLN A O 1
ATOM 538 N N . GLN A 1 67 ? 19.705 8.814 -12.238 1.00 74.12 67 GLN A N 1
ATOM 539 C CA . GLN A 1 67 ? 19.649 9.973 -13.130 1.00 74.12 67 GLN A CA 1
ATOM 540 C C . GLN A 1 67 ? 19.108 11.220 -12.433 1.00 74.12 67 GLN A C 1
ATOM 542 O O . GLN A 1 67 ? 19.468 12.335 -12.801 1.00 74.12 67 GLN A O 1
ATOM 547 N N . LYS A 1 68 ? 18.205 11.048 -11.459 1.00 75.44 68 LYS A N 1
ATOM 548 C CA . LYS A 1 68 ? 17.498 12.171 -10.818 1.00 75.44 68 LYS A CA 1
ATOM 549 C C . LYS A 1 68 ? 17.701 12.284 -9.312 1.00 75.44 68 LYS A C 1
ATOM 551 O O . LYS A 1 68 ? 17.126 13.193 -8.719 1.00 75.44 68 LYS A O 1
ATOM 556 N N . HIS A 1 69 ? 18.475 11.385 -8.699 1.00 75.94 69 HIS A N 1
ATOM 557 C CA . HIS A 1 69 ? 18.688 11.317 -7.247 1.00 75.94 69 HIS A CA 1
ATOM 558 C C . HIS A 1 69 ? 17.374 11.287 -6.442 1.00 75.94 69 HIS A C 1
ATOM 560 O O . HIS A 1 69 ? 17.259 11.913 -5.392 1.00 75.94 69 HIS A O 1
ATOM 566 N N . ARG A 1 70 ? 16.365 10.569 -6.950 1.00 81.25 70 ARG A N 1
ATOM 567 C CA . ARG A 1 70 ? 15.053 10.387 -6.305 1.00 81.25 70 ARG A CA 1
ATOM 568 C C . ARG A 1 70 ? 14.767 8.910 -6.065 1.00 81.25 70 ARG A C 1
ATOM 570 O O . ARG A 1 70 ? 15.403 8.054 -6.671 1.00 81.25 70 ARG A O 1
ATOM 577 N N . ASN A 1 71 ? 13.795 8.612 -5.213 1.00 83.44 71 ASN A N 1
ATOM 578 C CA . ASN A 1 71 ? 13.334 7.243 -5.015 1.00 83.44 71 ASN A CA 1
ATOM 579 C C . ASN A 1 71 ? 12.451 6.811 -6.195 1.00 83.44 71 ASN A C 1
ATOM 581 O O . ASN A 1 71 ? 11.419 7.420 -6.472 1.00 83.44 71 ASN A O 1
ATOM 585 N N . GLY A 1 72 ? 12.886 5.775 -6.907 1.00 86.62 72 GLY A N 1
ATOM 586 C CA . GLY A 1 72 ? 12.066 5.022 -7.848 1.00 86.62 72 GLY A CA 1
ATOM 587 C C . GLY A 1 72 ? 11.439 3.819 -7.151 1.00 86.62 72 GLY A C 1
ATOM 588 O O . GLY A 1 72 ? 11.983 3.299 -6.177 1.00 86.62 72 GLY A O 1
ATOM 589 N N . VAL A 1 73 ? 10.294 3.360 -7.647 1.00 91.69 73 VAL A N 1
ATOM 590 C CA . VAL A 1 73 ? 9.556 2.255 -7.024 1.00 91.69 73 VAL A CA 1
ATOM 591 C C . VAL A 1 73 ? 10.135 0.906 -7.462 1.00 91.69 73 VAL A C 1
ATOM 593 O O . VAL A 1 73 ? 10.212 0.625 -8.656 1.00 91.69 73 VAL A O 1
ATOM 596 N N . ALA A 1 74 ? 10.544 0.072 -6.505 1.00 92.44 74 ALA A N 1
ATOM 597 C CA . ALA A 1 74 ? 11.111 -1.265 -6.716 1.00 92.44 74 ALA A CA 1
ATOM 598 C C . ALA A 1 74 ? 10.107 -2.393 -6.425 1.00 92.44 74 ALA A C 1
ATOM 600 O O . ALA A 1 74 ? 10.130 -3.432 -7.088 1.00 92.44 74 ALA A O 1
ATOM 601 N N . GLN A 1 75 ? 9.224 -2.193 -5.447 1.00 95.69 75 GLN A N 1
ATOM 602 C CA . GLN A 1 75 ? 8.144 -3.116 -5.100 1.00 95.69 75 GLN A CA 1
ATOM 603 C C . GLN A 1 75 ? 6.910 -2.311 -4.692 1.00 95.69 75 GLN A C 1
ATOM 605 O O . GLN A 1 75 ? 7.040 -1.270 -4.056 1.00 95.69 75 GLN A O 1
ATOM 610 N N . ILE A 1 76 ? 5.726 -2.803 -5.043 1.00 97.44 76 ILE A N 1
ATOM 611 C CA . ILE A 1 76 ? 4.440 -2.321 -4.533 1.00 97.44 76 ILE A CA 1
ATOM 612 C C . ILE A 1 76 ? 3.665 -3.541 -4.055 1.00 97.44 76 ILE A C 1
ATOM 614 O O . ILE A 1 76 ? 3.438 -4.472 -4.833 1.00 97.44 76 ILE A O 1
ATOM 618 N N . ALA A 1 77 ? 3.227 -3.526 -2.803 1.00 98.19 77 ALA A N 1
ATOM 619 C CA . ALA A 1 77 ? 2.336 -4.545 -2.276 1.00 98.19 77 ALA A CA 1
ATOM 620 C C . ALA A 1 77 ? 1.084 -3.912 -1.689 1.00 98.19 77 ALA A C 1
ATOM 622 O O . ALA A 1 77 ? 1.113 -2.798 -1.171 1.00 98.19 77 ALA A O 1
ATOM 623 N N . GLY A 1 78 ? -0.019 -4.646 -1.761 1.00 98.25 78 GLY A N 1
ATOM 624 C CA . GLY A 1 78 ? -1.251 -4.233 -1.128 1.00 98.25 78 GLY A CA 1
ATOM 625 C C . GLY A 1 78 ? -2.158 -5.401 -0.803 1.00 98.25 78 GLY A C 1
ATOM 626 O O . GLY A 1 78 ? -2.088 -6.467 -1.418 1.00 98.25 78 GLY A O 1
ATOM 627 N N . LYS A 1 79 ? -2.999 -5.207 0.206 1.00 98.44 79 LYS A N 1
ATOM 628 C CA . LYS A 1 79 ? -3.917 -6.223 0.716 1.00 98.44 79 LYS A CA 1
ATOM 629 C C . LYS A 1 79 ? -5.190 -5.563 1.208 1.00 98.44 79 LYS A C 1
ATOM 631 O O . LYS A 1 79 ? -5.140 -4.601 1.969 1.00 98.44 79 LYS A O 1
ATOM 636 N N . MET A 1 80 ? -6.327 -6.110 0.802 1.00 98.38 80 MET A N 1
ATOM 637 C CA . MET A 1 80 ? -7.612 -5.734 1.373 1.00 98.38 80 MET A CA 1
ATOM 638 C C . MET A 1 80 ? -7.722 -6.340 2.779 1.00 98.38 80 MET A C 1
ATOM 640 O O . MET A 1 80 ? -7.594 -7.559 2.939 1.00 98.38 80 MET A O 1
ATOM 644 N N . PHE A 1 81 ? -7.922 -5.487 3.785 1.00 97.44 81 PHE A N 1
ATOM 645 C CA . PHE A 1 81 ? -8.009 -5.862 5.200 1.00 97.44 81 PHE A CA 1
ATOM 646 C C . PHE A 1 81 ? -9.008 -7.009 5.420 1.00 97.44 81 PHE A C 1
ATOM 648 O O . PHE A 1 81 ? -10.119 -6.958 4.903 1.00 97.44 81 PHE A O 1
ATOM 655 N N . GLU A 1 82 ? -8.586 -8.049 6.150 1.00 91.00 82 GLU A N 1
ATOM 656 C CA . GLU A 1 82 ? -9.381 -9.253 6.471 1.00 91.00 82 GLU A CA 1
ATOM 657 C C . GLU A 1 82 ? -9.854 -10.099 5.280 1.00 91.00 82 GLU A C 1
ATOM 659 O O . GLU A 1 82 ? -10.626 -11.042 5.443 1.00 91.00 82 GLU A O 1
ATOM 664 N N . THR A 1 83 ? -9.318 -9.858 4.085 1.00 92.62 83 THR A N 1
ATOM 665 C CA . THR A 1 83 ? -9.592 -10.693 2.910 1.00 92.62 83 THR A CA 1
ATOM 666 C C . THR A 1 83 ? -8.331 -11.401 2.409 1.00 92.62 83 THR A C 1
ATOM 668 O O . THR A 1 83 ? -7.204 -11.126 2.837 1.00 92.62 83 THR A O 1
ATOM 671 N N . GLN A 1 84 ? -8.505 -12.311 1.450 1.00 92.62 84 GLN A N 1
ATOM 672 C CA . GLN A 1 84 ? -7.387 -12.905 0.710 1.00 92.62 84 GLN A CA 1
ATOM 673 C C . GLN A 1 84 ? -6.955 -12.056 -0.499 1.00 92.62 84 GLN A C 1
ATOM 675 O O . GLN A 1 84 ? -5.890 -12.302 -1.069 1.00 92.62 84 GLN A O 1
ATOM 680 N N . ASN A 1 85 ? -7.726 -11.024 -0.857 1.00 96.31 85 ASN A N 1
ATOM 681 C CA . ASN A 1 85 ? -7.468 -10.204 -2.036 1.00 96.31 85 ASN A CA 1
ATOM 682 C C . ASN A 1 85 ? -6.244 -9.324 -1.781 1.00 96.31 85 ASN A C 1
ATOM 684 O O . ASN A 1 85 ? -6.187 -8.528 -0.839 1.00 96.31 85 ASN A O 1
ATOM 688 N N . SER A 1 86 ? -5.222 -9.516 -2.606 1.00 97.88 86 SER A N 1
ATOM 689 C CA . SER A 1 86 ? -3.924 -8.873 -2.448 1.00 97.88 86 SER A CA 1
ATOM 690 C C . SER A 1 86 ? -3.176 -8.829 -3.771 1.00 97.88 86 SER A C 1
ATOM 692 O O . SER A 1 86 ? -3.485 -9.566 -4.707 1.00 97.88 86 SER A O 1
ATOM 694 N N . PHE A 1 87 ? -2.174 -7.964 -3.835 1.00 97.75 87 PHE A N 1
ATOM 695 C CA . PHE A 1 87 ? -1.191 -7.943 -4.901 1.00 97.75 87 PHE A CA 1
ATOM 696 C C . PHE A 1 87 ? 0.212 -7.738 -4.328 1.00 97.75 87 PHE A C 1
ATOM 698 O O . PHE A 1 87 ? 0.406 -7.093 -3.298 1.00 97.75 87 PHE A O 1
ATOM 705 N N . ASN A 1 88 ? 1.206 -8.272 -5.030 1.00 97.00 88 ASN A N 1
ATOM 706 C CA . ASN A 1 88 ? 2.616 -8.030 -4.765 1.00 97.00 88 ASN A CA 1
ATOM 707 C C . ASN A 1 88 ? 3.345 -7.965 -6.108 1.00 97.00 88 ASN A C 1
ATOM 709 O O . ASN A 1 88 ? 3.501 -8.981 -6.785 1.00 97.00 88 ASN A O 1
ATOM 713 N N . TYR A 1 89 ? 3.760 -6.765 -6.499 1.00 96.38 89 TYR A N 1
ATOM 714 C CA . TYR A 1 89 ? 4.428 -6.522 -7.766 1.00 96.38 89 TYR A CA 1
ATOM 715 C C . TYR A 1 89 ? 5.840 -6.011 -7.536 1.00 96.38 89 TYR A C 1
ATOM 717 O O . TYR A 1 89 ? 6.076 -5.096 -6.750 1.00 96.38 89 TYR A O 1
ATOM 725 N N . TYR A 1 90 ? 6.772 -6.579 -8.290 1.00 94.62 90 TYR A N 1
ATOM 726 C CA . TYR A 1 90 ? 8.143 -6.106 -8.393 1.00 94.62 90 TYR A CA 1
ATOM 727 C C . TYR A 1 90 ? 8.296 -5.340 -9.695 1.00 94.62 90 TYR A C 1
ATOM 729 O O . TYR A 1 90 ? 7.717 -5.726 -10.710 1.00 94.62 90 TYR A O 1
ATOM 737 N N . LEU A 1 91 ? 9.043 -4.245 -9.661 1.00 93.94 91 LEU A N 1
ATOM 738 C CA . LEU A 1 91 ? 9.145 -3.344 -10.794 1.00 93.94 91 LEU A CA 1
ATOM 739 C C . LEU A 1 91 ? 10.549 -3.385 -11.377 1.00 93.94 91 LEU A C 1
ATOM 741 O O . LEU A 1 91 ? 11.532 -3.381 -10.643 1.00 93.94 91 LEU A O 1
ATOM 745 N N . TYR A 1 92 ? 10.625 -3.388 -12.702 1.00 92.12 92 TYR A N 1
ATOM 746 C CA . TYR A 1 92 ? 11.858 -3.197 -13.448 1.00 92.12 92 TYR A CA 1
ATOM 747 C C . TYR A 1 92 ? 11.870 -1.788 -14.036 1.00 92.12 92 TYR A C 1
ATOM 749 O O . TYR A 1 92 ? 10.874 -1.332 -14.606 1.00 92.12 92 TYR A O 1
ATOM 757 N N . ALA A 1 93 ? 12.999 -1.089 -13.919 1.00 88.44 93 ALA A N 1
ATOM 758 C CA . ALA A 1 93 ? 13.140 0.244 -14.480 1.00 88.44 93 ALA A CA 1
ATOM 759 C C . ALA A 1 93 ? 14.551 0.488 -15.029 1.00 88.44 93 ALA A C 1
ATOM 761 O O . ALA A 1 93 ? 15.553 0.145 -14.406 1.00 88.44 93 ALA A O 1
ATOM 762 N N . GLN A 1 94 ? 14.621 1.134 -16.195 1.00 87.00 94 GLN A N 1
ATOM 763 C CA . GLN A 1 94 ? 15.876 1.413 -16.910 1.00 87.00 94 GLN A CA 1
ATOM 764 C C . GLN A 1 94 ? 16.794 2.407 -16.173 1.00 87.00 94 GLN A C 1
ATOM 766 O O . GLN A 1 94 ? 17.987 2.475 -16.446 1.00 87.00 94 GLN A O 1
ATOM 771 N N . ASN A 1 95 ? 16.244 3.187 -15.241 1.00 86.25 95 ASN A N 1
ATOM 772 C CA . ASN A 1 95 ? 16.967 4.136 -14.388 1.00 86.25 95 ASN A CA 1
ATOM 773 C C . ASN A 1 95 ? 17.498 3.507 -13.082 1.00 86.25 95 ASN A C 1
ATOM 775 O O . ASN A 1 95 ? 18.100 4.206 -12.264 1.00 86.25 95 ASN A O 1
ATOM 779 N N . MET A 1 96 ? 17.299 2.200 -12.870 1.00 89.56 96 MET A N 1
ATOM 780 C CA . MET A 1 96 ? 18.028 1.443 -11.846 1.00 89.56 96 MET A CA 1
ATOM 781 C C . MET A 1 96 ? 19.515 1.339 -12.210 1.00 89.56 96 MET A C 1
ATOM 783 O O . MET A 1 96 ? 19.867 1.362 -13.389 1.00 89.56 96 MET A O 1
ATOM 787 N N . SER A 1 97 ? 20.395 1.144 -11.222 1.00 88.88 97 SER A N 1
ATOM 788 C CA . SER A 1 97 ? 21.796 0.800 -11.508 1.00 88.88 97 SER A CA 1
ATOM 789 C C . SER A 1 97 ? 21.895 -0.528 -12.270 1.00 88.88 97 SER A C 1
ATOM 791 O O . SER A 1 97 ? 21.071 -1.423 -12.071 1.00 88.88 97 SER A O 1
ATOM 793 N N . ALA A 1 98 ? 22.923 -0.684 -13.111 1.00 90.31 98 ALA A N 1
ATOM 794 C CA . ALA A 1 98 ? 23.139 -1.911 -13.885 1.00 90.31 98 ALA A CA 1
ATOM 795 C C . ALA A 1 98 ? 23.211 -3.163 -12.989 1.00 90.31 98 ALA A C 1
ATOM 797 O O . ALA A 1 98 ? 22.647 -4.204 -13.318 1.00 90.31 98 ALA A O 1
ATOM 798 N N . GLU A 1 99 ? 23.829 -3.039 -11.812 1.00 91.38 99 GLU A N 1
ATOM 799 C CA . GLU A 1 99 ? 23.880 -4.096 -10.798 1.00 91.38 99 GLU A CA 1
ATOM 800 C C . GLU A 1 99 ? 22.485 -4.495 -10.302 1.00 91.38 99 GLU A C 1
ATOM 802 O O . GLU A 1 99 ? 22.183 -5.685 -10.220 1.00 91.38 99 GLU A O 1
ATOM 807 N N . ARG A 1 100 ? 21.607 -3.521 -10.016 1.00 89.94 100 ARG A N 1
ATOM 808 C CA . ARG A 1 100 ? 20.224 -3.795 -9.595 1.00 89.94 100 ARG A CA 1
ATOM 809 C C . ARG A 1 100 ? 19.392 -4.394 -10.723 1.00 89.94 100 ARG A C 1
ATOM 811 O O . ARG A 1 100 ? 18.631 -5.319 -10.458 1.00 89.94 100 ARG A O 1
ATOM 818 N N . GLN A 1 101 ? 19.555 -3.918 -11.958 1.00 92.31 101 GLN A N 1
ATOM 819 C CA . GLN A 1 101 ? 18.883 -4.502 -13.124 1.00 92.31 101 GLN A CA 1
ATOM 820 C C . GLN A 1 101 ? 19.281 -5.973 -13.294 1.00 92.31 101 GLN A C 1
ATOM 822 O O . GLN A 1 101 ? 18.420 -6.844 -13.384 1.00 92.31 101 GLN A O 1
ATOM 827 N N . LEU A 1 102 ? 20.581 -6.274 -13.246 1.00 92.81 102 LEU A N 1
ATOM 828 C CA . LEU A 1 102 ? 21.082 -7.642 -13.354 1.00 92.81 102 LEU A CA 1
ATOM 829 C C . LEU A 1 102 ? 20.623 -8.522 -12.183 1.00 92.81 102 LEU A C 1
ATOM 831 O O . LEU A 1 102 ? 20.229 -9.669 -12.393 1.00 92.81 102 LEU A O 1
ATOM 835 N N . ALA A 1 103 ? 20.643 -7.995 -10.955 1.00 92.25 103 ALA A N 1
ATOM 836 C CA . ALA A 1 103 ? 20.143 -8.701 -9.779 1.00 92.25 103 ALA A CA 1
ATOM 837 C C . ALA A 1 103 ? 18.641 -9.006 -9.890 1.00 92.25 103 ALA A C 1
ATOM 839 O O . ALA A 1 103 ? 18.216 -10.099 -9.521 1.00 92.25 103 ALA A O 1
ATOM 840 N N . PHE A 1 104 ? 17.850 -8.076 -10.434 1.00 92.62 104 PHE A N 1
ATOM 841 C CA . PHE A 1 104 ? 16.428 -8.278 -10.701 1.00 92.62 104 PHE A CA 1
ATOM 842 C C . PHE A 1 104 ? 16.208 -9.411 -11.706 1.00 92.62 104 PHE A C 1
ATOM 844 O O . PHE A 1 104 ? 15.484 -10.357 -11.405 1.00 92.62 104 PHE A O 1
ATOM 851 N N . LEU A 1 105 ? 16.874 -9.350 -12.865 1.00 93.19 105 LEU A N 1
ATOM 852 C CA . LEU A 1 105 ? 16.758 -10.367 -13.916 1.00 93.19 105 LEU A CA 1
ATOM 853 C C . LEU A 1 105 ? 17.122 -11.761 -13.397 1.00 93.19 105 LEU A C 1
ATOM 855 O O . LEU A 1 105 ? 16.392 -12.714 -13.636 1.00 93.19 105 LEU A O 1
ATOM 859 N N . ARG A 1 106 ? 18.209 -11.871 -12.622 1.00 93.25 106 ARG A N 1
ATOM 860 C CA . ARG A 1 106 ? 18.633 -13.137 -12.005 1.00 93.25 106 ARG A CA 1
ATOM 861 C C . ARG A 1 106 ? 17.636 -13.650 -10.973 1.00 93.25 106 ARG A C 1
ATOM 863 O O . ARG A 1 106 ? 17.371 -14.843 -10.928 1.00 93.25 106 ARG A O 1
ATOM 870 N N . ARG A 1 107 ? 17.101 -12.767 -10.126 1.00 91.69 107 ARG A N 1
ATOM 871 C CA . ARG A 1 107 ? 16.174 -13.149 -9.053 1.00 91.69 107 ARG A CA 1
ATOM 872 C C . ARG A 1 107 ? 14.866 -13.724 -9.594 1.00 91.69 107 ARG A C 1
ATOM 874 O O . ARG A 1 107 ? 14.308 -14.613 -8.959 1.00 91.69 107 ARG A O 1
ATOM 881 N N . TYR A 1 108 ? 14.383 -13.194 -10.713 1.00 88.06 108 TYR A N 1
ATOM 882 C CA . TYR A 1 108 ? 13.115 -13.603 -11.322 1.00 88.06 108 TYR A CA 1
ATOM 883 C C . TYR A 1 108 ? 13.283 -14.508 -12.545 1.00 88.06 108 TYR A C 1
ATOM 885 O O . TYR A 1 108 ? 12.286 -14.819 -13.185 1.00 88.06 108 TYR A O 1
ATOM 893 N N . ASP A 1 109 ? 14.516 -14.926 -12.843 1.00 90.69 109 ASP A N 1
ATOM 894 C CA . ASP A 1 109 ? 14.870 -15.763 -13.994 1.00 90.69 109 ASP A CA 1
ATOM 895 C C . ASP A 1 109 ? 14.301 -15.231 -15.323 1.00 90.69 109 ASP A C 1
ATOM 897 O O . ASP A 1 109 ? 13.601 -15.918 -16.064 1.00 90.69 109 ASP A O 1
ATOM 901 N N . LEU A 1 110 ? 14.564 -13.949 -15.596 1.00 89.94 110 LEU A N 1
ATOM 902 C CA . LEU A 1 110 ? 14.038 -13.233 -16.759 1.00 89.94 110 LEU A CA 1
ATOM 903 C C . LEU A 1 110 ? 15.136 -12.898 -17.762 1.00 89.94 11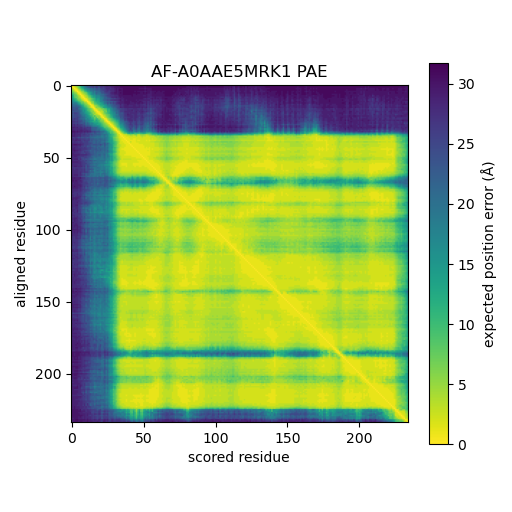0 LEU A C 1
ATOM 905 O O . LEU A 1 110 ? 16.226 -12.441 -17.404 1.00 89.94 110 LEU A O 1
ATOM 909 N N . ARG A 1 111 ? 14.800 -12.988 -19.049 1.00 90.69 111 ARG A N 1
ATOM 910 C CA . ARG A 1 111 ? 15.550 -12.330 -20.122 1.00 90.69 111 ARG A CA 1
ATOM 911 C C . ARG A 1 111 ? 15.159 -10.861 -20.192 1.00 90.69 111 ARG A C 1
ATOM 913 O O . ARG A 1 111 ? 14.033 -10.476 -19.884 1.00 90.69 111 ARG A O 1
ATOM 920 N N . LEU A 1 112 ? 16.063 -10.026 -20.705 1.00 86.69 112 LEU A N 1
ATOM 921 C CA . LEU A 1 112 ? 15.792 -8.594 -20.860 1.00 86.69 112 LEU A CA 1
ATOM 922 C C . LEU A 1 112 ? 14.551 -8.315 -21.730 1.00 86.69 112 LEU A C 1
ATOM 924 O O . LEU A 1 112 ? 13.836 -7.356 -21.480 1.00 86.69 112 LEU A O 1
ATOM 928 N N . SER A 1 113 ? 14.242 -9.166 -22.711 1.00 87.81 113 SER A N 1
ATOM 929 C CA . SER A 1 113 ? 13.038 -9.040 -23.548 1.00 87.81 113 SER A CA 1
ATOM 930 C C . SER A 1 113 ? 11.718 -9.279 -22.800 1.00 87.81 113 SER A C 1
ATOM 932 O O . SER A 1 113 ? 10.654 -8.977 -23.330 1.00 87.81 113 SER A O 1
ATOM 934 N N . GLU A 1 114 ? 11.766 -9.847 -21.594 1.00 87.69 114 GLU A N 1
ATOM 935 C CA . GLU A 1 114 ? 10.593 -10.244 -20.801 1.00 87.69 114 GLU A CA 1
ATOM 936 C C . GLU A 1 114 ? 10.234 -9.202 -19.726 1.00 87.69 114 GLU A C 1
ATOM 938 O O . GLU A 1 114 ? 9.185 -9.292 -19.089 1.00 87.69 114 GLU A O 1
ATOM 943 N N . VAL A 1 115 ? 11.055 -8.155 -19.559 1.00 90.50 115 VAL A N 1
ATOM 944 C CA . VAL A 1 115 ? 10.876 -7.137 -18.506 1.00 90.50 115 VAL A CA 1
ATOM 945 C C . VAL A 1 115 ? 9.659 -6.239 -18.703 1.00 90.50 115 VAL A C 1
ATOM 947 O O . VAL A 1 115 ? 9.217 -5.607 -17.746 1.00 90.50 115 VAL A O 1
ATOM 950 N N . ASN A 1 116 ? 9.078 -6.200 -19.906 1.00 87.31 116 ASN A N 1
ATOM 951 C CA . ASN A 1 116 ? 7.924 -5.353 -20.225 1.00 87.31 116 ASN A CA 1
ATOM 952 C C . ASN A 1 116 ? 6.743 -5.585 -19.261 1.00 87.31 116 ASN A C 1
ATOM 954 O O . ASN A 1 116 ? 6.013 -4.651 -18.939 1.00 87.31 116 ASN A O 1
ATOM 958 N N . GLY A 1 117 ? 6.574 -6.815 -18.755 1.0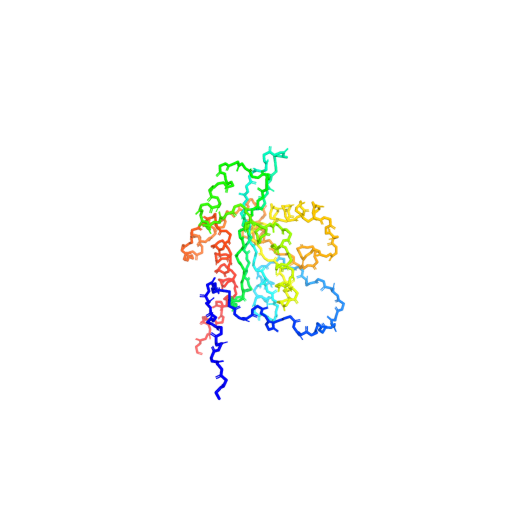0 86.94 117 GLY A N 1
ATOM 959 C CA . GLY A 1 117 ? 5.535 -7.167 -17.776 1.00 86.94 117 GLY A CA 1
ATOM 960 C C . GLY A 1 117 ? 5.772 -6.646 -16.351 1.00 86.94 117 GLY A C 1
ATOM 961 O O . GLY A 1 117 ? 4.875 -6.757 -15.515 1.00 86.94 117 GLY A O 1
ATOM 962 N N . TYR A 1 118 ? 6.953 -6.083 -16.085 1.00 92.12 118 TYR A N 1
ATOM 963 C CA . TYR A 1 118 ? 7.400 -5.553 -14.793 1.00 92.12 118 TYR A CA 1
ATOM 964 C C . TYR A 1 118 ? 7.582 -4.030 -14.826 1.00 92.12 118 TYR A C 1
ATOM 966 O O . TYR A 1 118 ? 7.959 -3.419 -13.828 1.00 92.12 118 TYR A O 1
ATOM 974 N N . GLU A 1 119 ? 7.326 -3.385 -15.963 1.00 91.38 119 GLU A N 1
ATOM 975 C CA . GLU A 1 119 ? 7.411 -1.935 -16.055 1.00 91.38 119 GLU A CA 1
ATOM 976 C C . GLU A 1 119 ? 6.286 -1.251 -15.273 1.00 91.38 119 GLU A C 1
ATOM 978 O O . GLU A 1 119 ? 5.141 -1.709 -15.234 1.00 91.38 119 GLU A O 1
ATOM 983 N N . VAL A 1 120 ? 6.597 -0.069 -14.735 1.00 91.81 120 VAL A N 1
ATOM 984 C CA . VAL A 1 120 ? 5.675 0.752 -13.935 1.00 91.81 120 VAL A CA 1
ATOM 985 C C . VAL A 1 120 ? 4.306 0.930 -14.597 1.00 91.81 120 VAL A C 1
ATOM 987 O O . VAL A 1 120 ? 3.288 0.845 -13.917 1.00 91.81 120 VAL A O 1
ATOM 990 N N . ARG A 1 121 ? 4.255 1.126 -15.923 1.00 92.50 121 ARG A N 1
ATOM 991 C CA . ARG A 1 121 ? 2.990 1.290 -16.658 1.00 92.50 121 ARG A CA 1
ATOM 992 C C . ARG A 1 121 ? 2.085 0.063 -16.526 1.00 92.50 121 ARG A C 1
ATOM 994 O O . ARG A 1 121 ? 0.902 0.220 -16.243 1.00 92.50 121 ARG A O 1
ATOM 1001 N N . GLN A 1 122 ? 2.629 -1.136 -16.730 1.00 93.12 122 GLN A N 1
ATOM 1002 C CA . GLN A 1 122 ? 1.847 -2.372 -16.655 1.00 93.12 122 GLN A CA 1
ATOM 1003 C C . GLN A 1 122 ? 1.423 -2.665 -15.217 1.00 93.12 122 GLN A C 1
ATOM 1005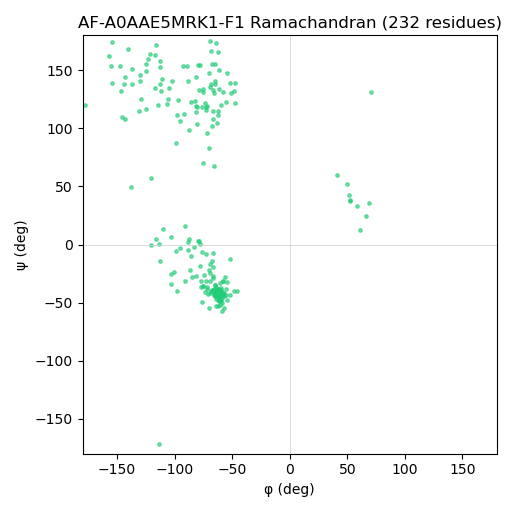 O O . GLN A 1 122 ? 0.262 -2.984 -14.965 1.00 93.12 122 GLN A O 1
ATOM 1010 N N . THR A 1 123 ? 2.331 -2.465 -14.264 1.00 93.94 123 THR A N 1
ATOM 1011 C CA . THR A 1 123 ? 2.036 -2.609 -12.836 1.00 93.94 123 THR A CA 1
ATOM 1012 C C . THR A 1 123 ? 0.930 -1.653 -12.386 1.00 93.94 123 THR A C 1
ATOM 1014 O O . THR A 1 123 ? -0.000 -2.073 -11.702 1.00 93.94 123 THR A O 1
ATOM 1017 N N . PHE A 1 124 ? 0.959 -0.388 -12.817 1.00 95.00 124 PHE A N 1
ATOM 1018 C CA . PHE A 1 124 ? -0.083 0.585 -12.479 1.00 95.00 124 PHE A CA 1
ATOM 1019 C C . PHE A 1 124 ? -1.440 0.198 -13.063 1.00 95.00 124 PHE A C 1
ATOM 1021 O O . PHE A 1 124 ? -2.432 0.270 -12.347 1.00 95.00 124 PHE A O 1
ATOM 1028 N N . ASN A 1 125 ? -1.494 -0.284 -14.309 1.00 94.50 125 ASN A N 1
ATOM 1029 C CA . ASN A 1 125 ? -2.743 -0.773 -14.898 1.00 94.50 125 ASN A CA 1
ATOM 1030 C C . ASN A 1 125 ? -3.357 -1.911 -14.066 1.00 94.50 125 ASN A C 1
ATOM 1032 O O . ASN A 1 125 ? -4.558 -1.898 -13.797 1.00 94.50 125 ASN A O 1
ATOM 1036 N N . ARG A 1 126 ? -2.535 -2.867 -13.611 1.00 95.88 126 ARG A N 1
ATOM 1037 C CA . ARG A 1 126 ? -2.986 -3.972 -12.749 1.00 95.88 126 ARG A CA 1
ATOM 1038 C C . ARG A 1 126 ? -3.496 -3.478 -11.396 1.00 95.88 126 ARG A C 1
ATOM 1040 O O . ARG A 1 126 ? -4.544 -3.926 -10.942 1.00 95.88 126 ARG A O 1
ATOM 1047 N N . ILE A 1 127 ? -2.791 -2.536 -10.769 1.00 96.31 127 ILE A N 1
ATOM 1048 C CA . ILE A 1 127 ? -3.206 -1.936 -9.492 1.00 96.31 127 ILE A CA 1
ATOM 1049 C C . ILE A 1 127 ? -4.511 -1.150 -9.658 1.00 96.31 127 ILE A C 1
ATOM 1051 O O . ILE A 1 127 ? -5.403 -1.260 -8.825 1.00 96.31 127 ILE A O 1
ATOM 1055 N N . PHE A 1 128 ? -4.655 -0.377 -10.735 1.00 95.94 128 PHE A N 1
ATOM 1056 C CA . PHE A 1 128 ? -5.871 0.396 -10.993 1.00 95.94 128 PHE A CA 1
ATOM 1057 C C . PHE A 1 128 ? -7.064 -0.523 -11.223 1.00 95.94 128 PHE A C 1
ATOM 1059 O O . PHE A 1 128 ? -8.135 -0.265 -10.684 1.00 95.94 128 PHE A O 1
ATOM 1066 N N . HIS A 1 129 ? -6.869 -1.620 -11.957 1.00 95.88 129 HIS A N 1
ATOM 1067 C CA . HIS A 1 129 ? -7.898 -2.638 -12.120 1.00 95.88 129 HIS A CA 1
ATOM 1068 C C . HIS A 1 129 ? -8.284 -3.278 -10.780 1.00 95.88 129 HIS A C 1
ATOM 1070 O O . HIS A 1 129 ? -9.467 -3.329 -10.456 1.00 95.88 129 HIS A O 1
ATOM 1076 N N . PHE A 1 130 ? -7.300 -3.684 -9.970 1.00 97.50 130 PHE A N 1
ATOM 1077 C CA . PHE A 1 130 ? -7.543 -4.217 -8.628 1.00 97.50 130 PHE A CA 1
ATOM 1078 C C . PHE A 1 130 ? -8.374 -3.245 -7.783 1.00 97.50 130 PHE A C 1
ATOM 1080 O O . PHE A 1 130 ? -9.378 -3.631 -7.202 1.00 97.50 130 PHE A O 1
ATOM 1087 N N . ILE A 1 131 ? -8.007 -1.963 -7.762 1.00 97.06 131 ILE A N 1
ATOM 1088 C CA . ILE A 1 131 ? -8.727 -0.938 -6.999 1.00 97.06 131 ILE A CA 1
ATOM 1089 C C . ILE A 1 131 ? -10.139 -0.708 -7.548 1.00 97.06 131 ILE A C 1
ATOM 1091 O O . ILE A 1 131 ? -11.067 -0.525 -6.766 1.00 97.06 131 ILE A O 1
ATOM 1095 N N . ALA A 1 132 ? -10.325 -0.731 -8.868 1.00 95.12 132 ALA A N 1
ATOM 1096 C CA . ALA A 1 132 ? -11.640 -0.567 -9.482 1.00 95.12 132 ALA A CA 1
ATOM 1097 C C . ALA A 1 132 ? -12.599 -1.721 -9.138 1.00 95.12 132 ALA A C 1
ATOM 1099 O O . ALA A 1 132 ? -13.798 -1.488 -8.975 1.00 95.12 132 ALA A O 1
ATOM 1100 N N . VAL A 1 133 ? -12.073 -2.945 -9.011 1.00 95.50 133 VAL A N 1
ATOM 1101 C CA . VAL A 1 133 ? -12.831 -4.136 -8.592 1.00 95.50 133 VAL A CA 1
ATOM 1102 C C . VAL A 1 133 ? -13.086 -4.112 -7.086 1.00 95.50 133 VAL A C 1
ATOM 1104 O O . VAL A 1 133 ? -14.222 -4.263 -6.647 1.00 95.50 133 VAL A O 1
ATOM 1107 N N . GLU A 1 134 ? -12.045 -3.884 -6.287 1.00 96.31 134 GLU A N 1
ATOM 1108 C CA . GLU A 1 134 ? -12.131 -3.957 -4.829 1.00 96.31 134 GLU A CA 1
ATOM 1109 C C . GLU A 1 134 ? -12.780 -2.733 -4.186 1.00 96.31 134 GLU A C 1
ATOM 1111 O O . GLU A 1 134 ? -13.183 -2.829 -3.031 1.00 96.31 134 GLU A O 1
ATOM 1116 N N . ARG A 1 135 ? -12.864 -1.594 -4.884 1.00 95.81 135 ARG A N 1
ATOM 1117 C CA . ARG A 1 135 ? -13.503 -0.343 -4.433 1.00 95.81 135 ARG A CA 1
ATOM 1118 C C . ARG A 1 135 ? -13.215 -0.006 -2.954 1.00 95.81 135 ARG A C 1
ATOM 1120 O O . ARG A 1 135 ? -14.141 0.021 -2.144 1.00 95.81 135 ARG A O 1
ATOM 1127 N N . PRO A 1 136 ? -11.943 0.176 -2.555 1.00 97.50 136 PRO A N 1
ATOM 1128 C CA . PRO A 1 136 ? -11.608 0.527 -1.179 1.00 97.50 136 PRO A CA 1
ATOM 1129 C C . PRO A 1 136 ? -12.071 1.949 -0.834 1.00 97.50 136 PRO A C 1
ATOM 1131 O O . PRO A 1 136 ? -11.857 2.885 -1.603 1.00 97.50 136 PRO A O 1
ATOM 1134 N N . ASP A 1 137 ? -12.624 2.120 0.364 1.00 97.81 137 ASP A N 1
ATOM 1135 C CA . ASP A 1 137 ? -12.965 3.427 0.935 1.00 97.81 137 ASP A CA 1
ATOM 1136 C C . ASP A 1 137 ? -11.721 4.149 1.467 1.00 97.81 137 ASP A C 1
ATOM 1138 O O . ASP A 1 137 ? -11.632 5.382 1.438 1.00 97.81 137 ASP A O 1
ATOM 1142 N N . TYR A 1 138 ? -10.749 3.364 1.946 1.00 98.25 138 TYR A N 1
ATOM 1143 C CA . TYR A 1 138 ? -9.522 3.844 2.563 1.00 98.25 138 TYR A CA 1
ATOM 1144 C C . TYR A 1 138 ? -8.274 3.191 1.963 1.00 98.25 138 TYR A C 1
ATOM 1146 O O . TYR A 1 138 ? -8.251 1.983 1.734 1.00 98.25 138 TYR A O 1
ATOM 1154 N N . ILE A 1 139 ? -7.205 3.976 1.790 1.00 98.00 139 ILE A N 1
ATOM 1155 C CA . ILE A 1 139 ? -5.839 3.471 1.581 1.00 98.00 139 ILE A CA 1
ATOM 1156 C C . ILE A 1 139 ? -5.045 3.701 2.862 1.00 98.00 139 ILE A C 1
ATOM 1158 O O . ILE A 1 139 ? -4.905 4.841 3.304 1.00 98.00 139 ILE A O 1
ATOM 1162 N N . VAL A 1 140 ? -4.523 2.629 3.444 1.00 97.81 140 VAL A N 1
ATOM 1163 C CA . VAL A 1 140 ? -3.802 2.630 4.717 1.00 97.81 140 VAL A CA 1
ATOM 1164 C C . VAL A 1 140 ? -2.333 2.315 4.481 1.00 97.81 140 VAL A C 1
ATOM 1166 O O . VAL A 1 140 ? -2.027 1.326 3.823 1.00 97.81 140 VAL A O 1
ATOM 1169 N N . SER A 1 141 ? -1.434 3.094 5.071 1.00 96.81 141 SER A N 1
ATOM 1170 C CA . SER A 1 141 ? -0.012 2.751 5.169 1.00 96.81 141 SER A CA 1
ATOM 1171 C C . SER A 1 141 ? 0.545 3.159 6.536 1.00 96.81 141 SER A C 1
ATOM 1173 O O . SER A 1 141 ? -0.133 3.851 7.307 1.00 96.81 141 SER A O 1
ATOM 1175 N N . TRP A 1 142 ? 1.758 2.700 6.867 1.00 95.06 142 TRP A N 1
ATOM 1176 C CA . TRP A 1 142 ? 2.430 3.140 8.091 1.00 95.06 142 TRP A CA 1
ATOM 1177 C C . TRP A 1 142 ? 2.872 4.603 7.970 1.00 95.06 142 TRP A C 1
ATOM 1179 O O . TRP A 1 142 ? 2.414 5.410 8.764 1.00 95.06 142 TRP A O 1
ATOM 1189 N N . ASP A 1 143 ? 3.629 4.955 6.929 1.00 90.50 143 ASP A N 1
ATOM 1190 C CA . ASP A 1 143 ? 3.944 6.335 6.530 1.00 90.50 143 ASP A CA 1
ATOM 1191 C C . ASP A 1 143 ? 3.667 6.485 5.031 1.00 90.50 143 ASP A C 1
ATOM 1193 O O . ASP A 1 143 ? 4.322 5.852 4.211 1.00 90.50 143 ASP A O 1
ATOM 1197 N N . ASN A 1 144 ? 2.687 7.305 4.639 1.00 88.75 144 ASN A N 1
ATOM 1198 C CA . ASN A 1 144 ? 2.360 7.480 3.215 1.00 88.75 144 ASN A CA 1
ATOM 1199 C C . ASN A 1 144 ? 3.168 8.577 2.517 1.00 88.75 144 ASN A C 1
ATOM 1201 O O . ASN A 1 144 ? 2.996 8.758 1.310 1.00 88.75 144 ASN A O 1
ATOM 1205 N N . GLY A 1 145 ? 4.010 9.334 3.229 1.00 88.62 145 GLY A N 1
ATOM 1206 C CA . GLY A 1 145 ? 4.681 10.504 2.663 1.00 88.62 145 GLY A CA 1
ATOM 1207 C C . GLY A 1 145 ? 5.543 10.145 1.452 1.00 88.62 145 GLY A C 1
ATOM 1208 O O . GLY A 1 145 ? 5.320 10.642 0.343 1.00 88.62 145 GLY A O 1
ATOM 1209 N N . THR A 1 146 ? 6.489 9.232 1.666 1.00 89.19 146 THR A N 1
ATOM 1210 C CA . THR A 1 146 ? 7.447 8.797 0.637 1.00 89.19 146 THR A CA 1
ATOM 1211 C C . THR A 1 146 ? 6.774 7.932 -0.432 1.00 89.19 146 THR A C 1
ATOM 1213 O O . THR A 1 146 ? 7.050 8.088 -1.628 1.00 89.19 146 THR A O 1
ATOM 1216 N N . ASP A 1 147 ? 5.837 7.073 -0.024 1.00 91.00 147 ASP A N 1
ATOM 1217 C CA . ASP A 1 147 ? 5.038 6.233 -0.918 1.00 91.00 147 ASP A CA 1
ATOM 1218 C C . ASP A 1 147 ? 4.280 7.080 -1.938 1.00 91.00 147 ASP A C 1
ATOM 1220 O O . ASP A 1 147 ? 4.409 6.899 -3.152 1.00 91.00 147 ASP A O 1
ATOM 1224 N N . PHE A 1 148 ? 3.503 8.055 -1.461 1.00 94.12 148 PHE A N 1
ATOM 1225 C CA . PHE A 1 148 ? 2.650 8.862 -2.324 1.00 94.12 148 PHE A CA 1
ATOM 1226 C C . PHE A 1 148 ? 3.461 9.848 -3.157 1.00 94.12 148 PHE A C 1
ATOM 1228 O O . PHE A 1 148 ? 3.060 10.155 -4.284 1.00 94.12 148 PHE A O 1
ATOM 1235 N N . GLU A 1 149 ? 4.595 10.344 -2.659 1.00 92.75 149 GLU A N 1
ATOM 1236 C CA . GLU A 1 149 ? 5.521 11.126 -3.479 1.00 92.75 149 GLU A CA 1
ATOM 1237 C C . GLU A 1 149 ? 6.029 10.297 -4.667 1.00 92.75 149 GLU A C 1
ATOM 1239 O O . GLU A 1 149 ? 5.933 10.743 -5.816 1.00 92.75 149 GLU A O 1
ATOM 1244 N N . SER A 1 150 ? 6.475 9.066 -4.411 1.00 91.31 150 SER A N 1
ATOM 1245 C CA . SER A 1 150 ? 7.002 8.160 -5.435 1.00 91.31 150 SER A CA 1
ATOM 1246 C C . SER A 1 150 ? 5.927 7.746 -6.445 1.00 91.31 150 SER A C 1
ATOM 1248 O O . SER A 1 150 ? 6.145 7.812 -7.658 1.00 91.31 150 SER A O 1
ATOM 1250 N N . LEU A 1 151 ? 4.716 7.424 -5.978 1.00 93.62 151 LEU A N 1
ATOM 1251 C CA . LEU A 1 151 ? 3.569 7.143 -6.848 1.00 93.62 151 LEU A CA 1
ATOM 1252 C C . LEU A 1 151 ? 3.199 8.354 -7.716 1.00 93.62 151 LEU A C 1
ATOM 1254 O O . LEU A 1 151 ? 2.905 8.211 -8.904 1.00 93.62 151 LEU A O 1
ATOM 1258 N N . ASN A 1 152 ? 3.247 9.569 -7.160 1.00 93.19 152 ASN A N 1
ATOM 1259 C CA . ASN A 1 152 ? 3.009 10.789 -7.930 1.00 93.19 152 ASN A CA 1
ATOM 1260 C C . ASN A 1 152 ? 4.110 11.054 -8.959 1.00 93.19 152 ASN A C 1
ATOM 1262 O O . ASN A 1 152 ? 3.789 11.492 -10.066 1.00 93.19 152 ASN A O 1
ATOM 1266 N N . TYR A 1 153 ? 5.374 10.801 -8.619 1.00 90.50 153 TYR A N 1
ATOM 1267 C CA . TYR A 1 153 ? 6.495 10.916 -9.548 1.00 90.50 153 TYR A CA 1
ATOM 1268 C C . TYR A 1 153 ? 6.300 9.997 -10.759 1.00 90.50 153 TYR A C 1
ATOM 1270 O O . TYR A 1 153 ? 6.332 10.463 -11.903 1.00 90.50 153 TYR A O 1
ATOM 1278 N N . GLU A 1 154 ? 5.994 8.725 -10.515 1.00 90.69 154 GLU A N 1
ATOM 1279 C CA . GLU A 1 154 ? 5.748 7.753 -11.577 1.00 90.69 154 GLU A CA 1
ATOM 1280 C C . GLU A 1 154 ? 4.496 8.083 -12.399 1.00 90.69 154 GLU A C 1
ATOM 1282 O O . GLU A 1 154 ? 4.538 8.086 -13.631 1.00 90.69 154 GLU A O 1
ATOM 1287 N N . ALA A 1 155 ? 3.395 8.470 -11.750 1.00 93.12 155 ALA A N 1
ATOM 1288 C CA . ALA A 1 155 ? 2.181 8.886 -12.450 1.00 93.12 155 ALA A CA 1
ATOM 1289 C C . ALA A 1 155 ? 2.408 10.117 -13.340 1.00 93.12 155 ALA A C 1
ATOM 1291 O O . ALA A 1 155 ? 1.883 10.179 -14.452 1.00 93.12 155 ALA A O 1
ATOM 1292 N N . ASN A 1 156 ? 3.221 11.080 -12.892 1.00 92.75 156 ASN A N 1
ATOM 1293 C CA . ASN A 1 156 ? 3.602 1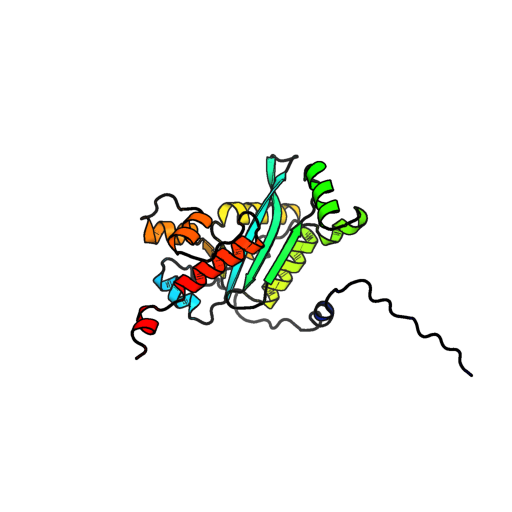2.235 -13.705 1.00 92.75 156 ASN A CA 1
ATOM 1294 C C . ASN A 1 156 ? 4.426 11.809 -14.930 1.00 92.75 156 ASN A C 1
ATOM 1296 O O . ASN A 1 156 ? 4.146 12.271 -16.036 1.00 92.75 156 ASN A O 1
ATOM 1300 N N . ARG A 1 157 ? 5.396 10.898 -14.762 1.00 89.31 157 ARG A N 1
ATOM 1301 C CA . ARG A 1 157 ? 6.203 10.348 -15.868 1.00 89.31 157 ARG A CA 1
ATOM 1302 C C . ARG A 1 157 ? 5.334 9.636 -16.908 1.00 89.31 157 ARG A C 1
ATOM 1304 O O . ARG A 1 157 ? 5.575 9.759 -18.106 1.00 89.31 157 ARG A O 1
ATOM 1311 N N . LEU A 1 158 ? 4.300 8.935 -16.448 1.00 91.94 158 LEU A N 1
ATOM 1312 C CA . LEU A 1 158 ? 3.332 8.235 -17.292 1.00 91.94 158 LEU A CA 1
ATOM 1313 C C . LEU A 1 158 ? 2.208 9.134 -17.836 1.00 91.94 158 LEU A C 1
ATOM 1315 O O . LEU A 1 158 ? 1.398 8.648 -18.625 1.00 91.94 158 LEU A O 1
ATOM 1319 N N . LYS A 1 159 ? 2.181 10.425 -17.465 1.00 95.25 159 LYS A N 1
ATOM 1320 C CA . LYS A 1 159 ? 1.148 11.415 -17.827 1.00 95.25 159 LYS A CA 1
ATOM 1321 C C . LYS A 1 159 ? -0.272 11.029 -17.380 1.00 95.25 159 LYS A C 1
ATOM 1323 O O . LYS A 1 159 ? -1.247 11.368 -18.042 1.00 95.25 159 LYS A O 1
ATOM 1328 N N . ILE A 1 160 ? -0.394 10.341 -16.249 1.00 95.25 160 ILE A N 1
ATOM 1329 C CA . ILE A 1 160 ? -1.688 10.001 -15.641 1.00 95.25 160 ILE A CA 1
ATOM 1330 C C . ILE A 1 160 ? -2.260 11.263 -14.986 1.00 95.25 160 ILE A C 1
ATOM 1332 O O . ILE A 1 160 ? -1.544 11.953 -14.248 1.00 95.25 160 ILE A O 1
ATOM 1336 N N . ARG A 1 161 ? -3.532 11.591 -15.236 1.00 95.31 161 ARG A N 1
ATOM 1337 C CA . ARG A 1 161 ? -4.172 12.796 -14.675 1.00 95.31 161 ARG A CA 1
ATOM 1338 C C . ARG A 1 161 ? -4.348 12.667 -13.160 1.00 95.31 161 ARG A C 1
ATOM 1340 O O . ARG A 1 161 ? -4.102 11.607 -12.598 1.00 95.31 161 ARG A O 1
ATOM 1347 N N . LYS A 1 162 ? -4.658 13.752 -12.447 1.00 94.06 162 LYS A N 1
ATOM 1348 C CA . LYS A 1 162 ? -4.684 13.722 -10.967 1.00 94.06 162 LYS A CA 1
ATOM 1349 C C . LYS A 1 162 ? -5.923 13.001 -10.436 1.00 94.06 162 LYS A C 1
ATOM 1351 O O . LYS A 1 162 ? -5.826 12.325 -9.419 1.00 94.06 162 LYS A O 1
ATOM 1356 N N . GLU A 1 163 ? -7.034 13.164 -11.135 1.00 92.19 163 GLU A N 1
ATOM 1357 C CA . GLU A 1 163 ? -8.337 12.547 -10.911 1.00 92.19 163 GLU A CA 1
ATOM 1358 C C . GLU A 1 163 ? -8.327 11.032 -11.153 1.00 92.19 163 GLU A C 1
ATOM 1360 O O . GLU A 1 163 ? -9.059 10.309 -10.496 1.00 92.19 163 GLU A O 1
ATOM 1365 N N . ASP A 1 164 ? -7.429 10.535 -12.006 1.00 93.19 164 ASP A N 1
ATOM 1366 C CA . ASP A 1 164 ? -7.305 9.101 -12.290 1.00 93.19 164 ASP A CA 1
ATOM 1367 C C . ASP A 1 164 ? -6.362 8.382 -11.301 1.00 93.19 164 ASP A C 1
ATOM 1369 O O . ASP A 1 164 ? -6.024 7.219 -11.506 1.00 93.19 164 ASP A O 1
ATOM 1373 N N . ARG A 1 165 ? -5.854 9.068 -10.263 1.00 94.62 165 ARG A N 1
ATOM 1374 C CA . ARG A 1 165 ? -4.892 8.503 -9.298 1.00 94.62 165 ARG A CA 1
ATOM 1375 C C . ARG A 1 165 ? -5.613 8.034 -8.036 1.00 94.62 165 ARG A C 1
ATOM 1377 O O . ARG A 1 165 ? -5.994 8.886 -7.230 1.00 94.62 165 ARG A O 1
ATOM 1384 N N . PRO A 1 166 ? -5.689 6.718 -7.776 1.00 94.12 166 PRO A N 1
ATOM 1385 C CA . PRO A 1 166 ? -6.406 6.184 -6.622 1.00 94.12 166 PRO A CA 1
ATOM 1386 C C . PRO A 1 166 ? -5.964 6.754 -5.271 1.00 94.12 166 PRO A C 1
ATOM 1388 O O . PRO A 1 166 ? -6.790 7.166 -4.466 1.00 94.12 166 PRO A O 1
ATOM 1391 N N . TRP A 1 167 ? -4.655 6.892 -5.040 1.00 93.38 167 TRP A N 1
ATOM 1392 C CA . TRP A 1 167 ? -4.108 7.476 -3.802 1.00 93.38 167 TRP A CA 1
ATOM 1393 C C . TRP A 1 167 ? -4.426 8.970 -3.622 1.00 93.38 167 TRP A C 1
ATOM 1395 O O . TRP A 1 167 ? -4.133 9.548 -2.578 1.00 93.38 167 TRP A O 1
ATOM 1405 N N . ARG A 1 168 ? -5.012 9.627 -4.631 1.00 92.44 168 ARG A N 1
ATOM 1406 C CA . ARG A 1 168 ? -5.524 10.998 -4.529 1.00 92.44 168 ARG A CA 1
ATOM 1407 C C . ARG A 1 168 ? -7.033 11.064 -4.398 1.00 92.44 168 ARG A C 1
ATOM 1409 O O . ARG A 1 168 ? -7.498 12.072 -3.870 1.00 92.44 168 ARG A O 1
ATOM 1416 N N . THR A 1 169 ? -7.775 10.075 -4.880 1.00 93.31 169 THR A N 1
ATOM 1417 C CA . THR A 1 169 ? -9.245 10.065 -4.885 1.00 93.31 169 THR A CA 1
ATOM 1418 C C . THR A 1 169 ? -9.846 9.228 -3.769 1.00 93.31 169 THR A C 1
ATOM 1420 O O . THR A 1 169 ? -10.937 9.553 -3.327 1.00 93.31 169 THR A O 1
ATOM 1423 N N . ILE A 1 170 ? -9.119 8.257 -3.223 1.00 96.12 170 ILE A N 1
ATOM 1424 C CA . ILE A 1 170 ? -9.520 7.478 -2.045 1.00 96.12 170 ILE A CA 1
ATOM 1425 C C . ILE A 1 170 ? -9.037 8.183 -0.769 1.00 96.12 170 ILE A C 1
ATOM 1427 O O . ILE A 1 170 ? -8.082 8.972 -0.794 1.00 96.12 170 ILE A O 1
ATOM 1431 N N . GLN A 1 171 ? -9.717 7.960 0.358 1.00 96.94 171 GLN A N 1
ATOM 1432 C CA . GLN A 1 171 ? -9.321 8.546 1.634 1.00 96.94 171 GLN A CA 1
ATOM 1433 C C . GLN A 1 171 ? -8.061 7.856 2.171 1.00 96.94 171 GLN A C 1
ATOM 1435 O O . GLN A 1 171 ? -8.057 6.667 2.465 1.00 96.94 171 GLN A O 1
ATOM 1440 N N . SER A 1 172 ? -6.974 8.603 2.344 1.00 96.25 172 SER A N 1
ATOM 1441 C CA . SER A 1 172 ? -5.748 8.057 2.924 1.00 96.25 172 SER A CA 1
ATOM 1442 C C . SER A 1 172 ? -5.810 8.022 4.451 1.00 96.25 172 SER A C 1
ATOM 1444 O O . SER A 1 172 ? -6.320 8.958 5.078 1.00 96.25 172 SER A O 1
ATOM 1446 N N . LEU A 1 173 ? -5.219 6.989 5.039 1.00 96.94 173 LEU A N 1
ATOM 1447 C CA . LEU A 1 173 ? -4.961 6.850 6.463 1.00 96.94 173 LEU A CA 1
ATOM 1448 C C . LEU A 1 173 ? -3.466 6.594 6.675 1.00 96.94 173 LEU A C 1
ATOM 1450 O O . LEU A 1 173 ? -2.928 5.587 6.229 1.00 96.94 173 LEU A O 1
ATOM 1454 N N . ASP A 1 174 ? -2.819 7.528 7.361 1.00 95.94 174 ASP A N 1
ATOM 1455 C CA . ASP A 1 174 ? -1.435 7.416 7.816 1.00 95.94 174 ASP A CA 1
ATOM 1456 C C . ASP A 1 174 ? -1.442 6.904 9.262 1.00 95.94 174 ASP A C 1
ATOM 1458 O O . ASP A 1 174 ? -1.866 7.626 10.175 1.00 95.94 174 ASP A O 1
ATOM 1462 N N . LEU A 1 175 ? -1.067 5.639 9.466 1.00 95.31 175 LEU A N 1
ATOM 1463 C CA . LEU A 1 175 ? -1.127 5.027 10.791 1.00 95.31 175 LEU A CA 1
ATOM 1464 C C . LEU A 1 175 ? -0.055 5.568 11.730 1.00 95.31 175 LEU A C 1
ATOM 1466 O O . LEU A 1 175 ? -0.356 5.753 12.908 1.00 95.31 175 LEU A O 1
ATOM 1470 N N . GLU A 1 176 ? 1.152 5.863 11.249 1.00 95.12 176 GLU A N 1
ATOM 1471 C CA . GLU A 1 176 ? 2.204 6.441 12.081 1.00 95.12 176 GLU A CA 1
ATOM 1472 C C . GLU A 1 176 ? 1.748 7.787 12.642 1.00 95.12 176 GLU A C 1
ATOM 1474 O O . GLU A 1 176 ? 1.834 8.007 13.852 1.00 95.12 176 GLU A O 1
ATOM 1479 N N . LYS A 1 177 ? 1.189 8.667 11.802 1.00 93.62 177 LYS A N 1
ATOM 1480 C CA . LYS A 1 177 ? 0.662 9.964 12.250 1.00 93.62 177 LYS A CA 1
ATOM 1481 C C . LYS A 1 177 ? -0.502 9.807 13.217 1.00 93.62 177 LYS A C 1
ATOM 1483 O O . LYS A 1 177 ? -0.569 10.553 14.197 1.00 93.62 177 LYS A O 1
ATOM 1488 N N . LEU A 1 178 ? -1.412 8.862 12.968 1.00 93.62 178 LEU A N 1
ATOM 1489 C CA . LEU A 1 178 ? -2.525 8.598 13.879 1.00 93.62 178 LEU A CA 1
ATOM 1490 C C . LEU A 1 178 ? -2.010 8.148 15.253 1.00 93.62 178 LEU A C 1
ATOM 1492 O O . LEU A 1 178 ? -2.399 8.718 16.270 1.00 93.62 178 LEU A O 1
ATOM 1496 N N . VAL A 1 179 ? -1.090 7.182 15.287 1.00 91.44 179 VAL A N 1
ATOM 1497 C CA . VAL A 1 179 ? -0.504 6.676 16.535 1.00 91.44 179 VAL A CA 1
ATOM 1498 C C . VAL A 1 179 ? 0.305 7.762 17.240 1.00 91.44 179 VAL A C 1
ATOM 1500 O O . VAL A 1 179 ? 0.164 7.948 18.447 1.00 91.44 179 VAL A O 1
ATOM 1503 N N . ALA A 1 180 ? 1.107 8.531 16.506 1.00 90.44 180 ALA A N 1
ATOM 1504 C CA . ALA A 1 180 ? 1.908 9.605 17.078 1.00 90.44 180 ALA A CA 1
ATOM 1505 C C . ALA A 1 180 ? 1.060 10.698 17.722 1.00 90.44 180 ALA A C 1
ATOM 1507 O O . ALA A 1 180 ? 1.392 11.196 18.803 1.00 90.44 180 ALA A O 1
ATOM 1508 N N . LYS A 1 181 ? -0.065 11.037 17.097 1.00 90.50 181 LYS A N 1
ATOM 1509 C CA . LYS A 1 181 ? -1.032 11.972 17.656 1.00 90.50 181 LYS A CA 1
ATOM 1510 C C . LYS A 1 181 ? -1.660 11.429 18.944 1.00 90.50 181 LYS A C 1
ATOM 1512 O O . LYS A 1 181 ? -1.622 12.117 19.963 1.00 90.50 181 LYS A O 1
ATOM 1517 N N . GLU A 1 182 ? -2.208 10.217 18.903 1.00 88.38 182 GLU A N 1
ATOM 1518 C CA . GLU A 1 182 ? -3.030 9.665 19.988 1.00 88.38 182 GLU A CA 1
ATOM 1519 C C . GLU A 1 182 ? -2.198 9.171 21.184 1.00 88.38 182 GLU A C 1
ATOM 1521 O O . GLU A 1 182 ? -2.598 9.346 22.332 1.00 88.38 182 GLU A O 1
ATOM 1526 N N . VAL A 1 183 ? -1.018 8.595 20.938 1.00 85.69 183 VAL A N 1
ATOM 1527 C CA . VAL A 1 183 ? -0.167 7.997 21.983 1.00 85.69 183 VAL A CA 1
ATOM 1528 C C . VAL A 1 183 ? 0.933 8.955 22.436 1.00 85.69 183 VAL A C 1
ATOM 1530 O O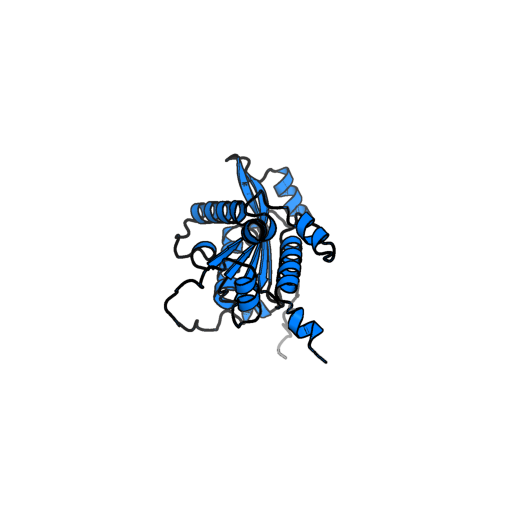 . VAL A 1 183 ? 1.231 9.047 23.628 1.00 85.69 183 VAL A O 1
ATOM 1533 N N . TRP A 1 184 ? 1.543 9.698 21.507 1.00 82.00 184 TRP A N 1
ATOM 1534 C CA . TRP A 1 184 ? 2.725 10.522 21.795 1.00 82.00 184 TRP A CA 1
ATOM 1535 C C . TRP A 1 184 ? 2.474 12.029 21.752 1.00 82.00 184 TRP A C 1
ATOM 1537 O O . TRP A 1 184 ? 3.438 12.796 21.784 1.00 82.00 184 TRP A O 1
ATOM 1547 N N . LYS A 1 185 ? 1.210 12.478 21.734 1.00 81.06 185 LYS A N 1
ATOM 1548 C CA . LYS A 1 185 ? 0.831 13.905 21.706 1.00 81.06 185 LYS A CA 1
ATOM 1549 C C . LYS A 1 185 ? 1.541 14.673 20.580 1.00 81.06 185 LYS A C 1
ATOM 1551 O O . LYS A 1 185 ? 2.047 15.773 20.797 1.00 81.06 185 LYS A O 1
ATOM 1556 N N . SER A 1 186 ? 1.613 14.064 19.395 1.00 72.81 186 SER A N 1
ATOM 1557 C CA . SER A 1 186 ? 2.244 14.625 18.190 1.00 72.81 186 SER A CA 1
ATOM 1558 C C . SER A 1 186 ? 3.767 14.821 18.270 1.00 72.81 186 SER A C 1
ATOM 1560 O O . SER A 1 186 ? 4.322 15.647 17.546 1.00 72.81 186 SER A O 1
ATOM 1562 N N . LYS A 1 187 ? 4.468 14.064 19.126 1.00 73.31 187 LYS A N 1
ATOM 1563 C CA . LYS A 1 187 ? 5.926 13.877 18.999 1.00 73.31 187 LYS A CA 1
ATOM 1564 C C . LYS A 1 187 ? 6.255 13.033 17.756 1.00 73.31 187 LYS A C 1
ATOM 1566 O O . LYS A 1 187 ? 5.356 12.539 17.082 1.00 73.31 187 LYS A O 1
ATOM 1571 N N . SER A 1 188 ? 7.547 12.860 17.461 1.00 76.00 188 SER A N 1
ATOM 1572 C CA . SER A 1 188 ? 8.022 11.960 16.401 1.00 76.00 188 SER A CA 1
ATOM 1573 C C . SER A 1 188 ? 7.367 10.578 16.510 1.00 76.00 188 SER A C 1
ATOM 1575 O O . SER A 1 188 ? 7.347 10.003 17.603 1.00 76.00 188 SER A O 1
ATOM 1577 N N . GLY A 1 189 ? 6.866 10.058 15.388 1.00 81.12 189 GLY A N 1
ATOM 1578 C CA . GLY A 1 189 ? 6.367 8.691 15.295 1.00 81.12 189 GLY A CA 1
ATOM 1579 C C . GLY A 1 189 ? 7.468 7.653 15.531 1.00 81.12 189 GLY A C 1
ATOM 1580 O O . GLY A 1 189 ? 8.646 7.978 15.719 1.00 81.12 189 GLY A O 1
ATOM 1581 N N . ILE A 1 190 ? 7.072 6.385 15.591 1.00 89.88 190 ILE A N 1
ATOM 1582 C CA . ILE A 1 190 ? 8.006 5.259 15.678 1.00 89.88 190 ILE A CA 1
ATOM 1583 C C . ILE A 1 190 ? 7.927 4.445 14.392 1.00 89.88 190 ILE A C 1
ATOM 1585 O O . ILE A 1 190 ? 6.908 4.441 13.709 1.00 89.88 190 ILE A O 1
ATOM 1589 N N . SER A 1 191 ? 8.978 3.685 14.096 1.00 92.44 191 SER A N 1
ATOM 1590 C CA . SER A 1 191 ? 8.960 2.772 12.955 1.00 92.44 191 SER A CA 1
ATOM 1591 C C . SER A 1 191 ? 7.938 1.644 13.127 1.00 92.44 191 SER A C 1
ATOM 1593 O O . SER A 1 191 ? 7.645 1.222 14.252 1.00 92.44 191 SER A O 1
ATOM 1595 N N . LEU A 1 192 ? 7.476 1.092 12.000 1.00 94.38 192 LEU A N 1
ATOM 1596 C CA . LEU A 1 192 ? 6.567 -0.057 11.947 1.00 94.38 192 LEU A CA 1
ATOM 1597 C C . LEU A 1 192 ? 7.084 -1.227 12.792 1.00 94.38 192 LEU A C 1
ATOM 1599 O O . LEU A 1 192 ? 6.348 -1.809 13.588 1.00 94.38 192 LEU A O 1
ATOM 1603 N N . GLU A 1 193 ? 8.383 -1.514 12.692 1.00 94.38 193 GLU A N 1
ATOM 1604 C CA . GLU A 1 193 ? 9.030 -2.556 13.485 1.00 94.38 193 GLU A CA 1
ATOM 1605 C C . GLU A 1 193 ? 8.931 -2.301 14.992 1.00 94.38 193 GLU A C 1
ATOM 1607 O O . GLU A 1 193 ? 8.613 -3.213 15.762 1.00 94.38 193 GLU A O 1
ATOM 1612 N N . LYS A 1 194 ? 9.200 -1.067 15.437 1.00 92.56 194 LYS A N 1
ATOM 1613 C CA . LYS A 1 194 ? 9.086 -0.715 16.856 1.00 92.56 194 LYS A CA 1
ATOM 1614 C C . LYS A 1 194 ? 7.643 -0.857 17.327 1.00 92.56 194 LYS A C 1
ATOM 1616 O O . LYS A 1 194 ? 7.431 -1.382 18.416 1.00 92.56 194 LYS A O 1
ATOM 1621 N N . MET A 1 195 ? 6.669 -0.457 16.509 1.00 93.69 195 MET A N 1
ATOM 1622 C CA . MET A 1 195 ? 5.254 -0.616 16.841 1.00 93.69 195 MET A CA 1
ATOM 1623 C C . MET A 1 195 ? 4.862 -2.087 16.991 1.00 93.69 195 MET A C 1
ATOM 1625 O O . MET A 1 195 ? 4.273 -2.464 18.003 1.00 93.69 195 MET A O 1
ATOM 1629 N N . CYS A 1 196 ? 5.244 -2.937 16.037 1.00 94.31 196 CYS A N 1
ATOM 1630 C CA . CYS A 1 196 ? 4.958 -4.369 16.105 1.00 94.31 196 CYS A CA 1
ATOM 1631 C C . CYS A 1 196 ? 5.569 -5.012 17.355 1.00 94.31 196 CYS A C 1
ATOM 1633 O O . CYS A 1 196 ? 4.923 -5.830 18.007 1.00 94.31 196 CYS A O 1
ATOM 1635 N N . ARG A 1 197 ? 6.786 -4.601 17.740 1.00 93.75 197 ARG A N 1
ATOM 1636 C CA . ARG A 1 197 ? 7.424 -5.052 18.987 1.00 93.75 197 ARG A CA 1
ATOM 1637 C C . ARG A 1 197 ? 6.651 -4.601 20.230 1.00 93.75 197 ARG A C 1
ATOM 1639 O O . ARG A 1 197 ? 6.457 -5.417 21.122 1.00 93.75 197 ARG A O 1
ATOM 1646 N N . LEU A 1 198 ? 6.199 -3.345 20.293 1.00 92.06 198 LEU A N 1
ATOM 1647 C CA . LEU A 1 198 ? 5.420 -2.826 21.431 1.00 92.06 198 LEU A CA 1
ATOM 1648 C C . LEU A 1 198 ? 4.094 -3.572 21.608 1.00 92.06 198 LEU A C 1
ATOM 1650 O O . LEU A 1 198 ? 3.715 -3.919 22.725 1.00 92.06 198 LEU A O 1
ATOM 1654 N N . LEU A 1 199 ? 3.416 -3.860 20.499 1.00 91.50 199 LEU A N 1
ATOM 1655 C CA . LEU A 1 199 ? 2.164 -4.611 20.487 1.00 91.50 199 LEU A CA 1
ATOM 1656 C C . LEU A 1 199 ? 2.356 -6.133 20.612 1.00 91.50 199 LEU A C 1
ATOM 1658 O O . LEU A 1 199 ? 1.374 -6.868 20.572 1.00 91.50 199 LEU A O 1
ATOM 1662 N N . HIS A 1 200 ? 3.597 -6.610 20.771 1.00 93.62 200 HIS A N 1
ATOM 1663 C CA . HIS A 1 200 ? 3.937 -8.036 20.846 1.00 93.62 200 HIS A CA 1
ATOM 1664 C C . HIS A 1 200 ? 3.376 -8.850 19.662 1.00 93.62 200 HIS A C 1
ATOM 1666 O O . HIS A 1 200 ? 2.946 -9.994 19.818 1.00 93.62 200 HIS A O 1
ATOM 1672 N N . LEU A 1 201 ? 3.380 -8.254 18.466 1.00 92.69 201 LEU A N 1
ATOM 1673 C CA . LEU A 1 201 ? 2.887 -8.888 17.247 1.00 92.69 201 LEU A CA 1
ATOM 1674 C C . LEU A 1 201 ? 3.909 -9.890 16.681 1.00 92.69 201 LEU A C 1
ATOM 1676 O O . LEU A 1 201 ? 5.118 -9.749 16.914 1.00 92.69 201 LEU A O 1
ATOM 1680 N N . PRO A 1 202 ? 3.450 -10.906 15.924 1.00 91.38 202 PRO A N 1
ATOM 1681 C CA . PRO A 1 202 ? 4.333 -11.843 15.240 1.00 91.38 202 PRO A CA 1
ATOM 1682 C C . PRO A 1 202 ? 5.394 -11.132 14.396 1.00 91.38 202 PRO A C 1
ATOM 1684 O O . PRO A 1 202 ? 5.121 -10.154 13.703 1.00 91.38 202 PRO A O 1
ATOM 1687 N N . ARG A 1 203 ? 6.628 -11.641 14.431 1.00 87.50 203 ARG A N 1
ATOM 1688 C CA . ARG A 1 203 ? 7.728 -11.041 13.669 1.00 87.50 203 ARG A CA 1
ATOM 1689 C C . ARG A 1 203 ? 7.527 -11.248 12.171 1.00 87.50 203 ARG A C 1
ATOM 1691 O O . ARG A 1 203 ? 7.274 -12.366 11.728 1.00 87.50 203 ARG A O 1
ATOM 1698 N N . VAL A 1 204 ? 7.760 -10.187 11.407 1.00 89.38 204 VAL A N 1
ATOM 1699 C CA . VAL A 1 204 ? 7.892 -10.224 9.948 1.00 89.38 204 VAL A CA 1
ATOM 1700 C C . VAL A 1 204 ? 9.297 -9.790 9.538 1.00 89.38 204 VAL A C 1
ATOM 1702 O O . VAL A 1 204 ? 10.032 -9.188 10.325 1.00 89.38 204 VAL A O 1
ATOM 1705 N N . LYS A 1 205 ? 9.691 -10.100 8.302 1.00 90.31 205 LYS A N 1
ATOM 1706 C CA . LYS A 1 205 ? 10.932 -9.583 7.722 1.00 90.31 205 LYS A CA 1
ATOM 1707 C C . LYS A 1 205 ? 10.651 -8.231 7.061 1.00 90.31 205 LYS A C 1
ATOM 1709 O O . LYS A 1 205 ? 10.167 -8.213 5.933 1.00 90.31 205 LYS A O 1
ATOM 1714 N N . TYR A 1 206 ? 10.958 -7.148 7.771 1.00 88.00 206 TYR A N 1
ATOM 1715 C CA . TYR A 1 206 ? 10.799 -5.767 7.298 1.00 88.00 206 TYR A CA 1
ATOM 1716 C C . TYR A 1 206 ? 11.665 -5.460 6.069 1.00 88.00 206 TYR A C 1
ATOM 1718 O O . TYR A 1 206 ? 12.613 -6.202 5.771 1.00 88.00 206 TYR A O 1
ATOM 1726 N N . HIS A 1 207 ? 11.363 -4.341 5.409 1.00 87.25 207 HIS A N 1
ATOM 1727 C CA . HIS A 1 207 ? 11.987 -3.900 4.155 1.00 87.25 207 HIS A CA 1
ATOM 1728 C C . HIS A 1 207 ? 11.618 -4.799 2.969 1.00 87.25 207 HIS A C 1
ATOM 1730 O O . HIS A 1 207 ? 12.442 -5.140 2.108 1.00 87.25 207 HIS A O 1
ATOM 1736 N N . GLN A 1 208 ? 10.377 -5.277 3.002 1.00 91.62 208 GLN A N 1
ATOM 1737 C CA . GLN A 1 208 ? 9.723 -5.988 1.921 1.00 91.62 208 GLN A CA 1
ATOM 1738 C C . GLN A 1 208 ? 8.256 -5.597 1.982 1.00 91.62 208 GLN A C 1
ATOM 1740 O O . GLN A 1 208 ? 7.539 -6.105 2.843 1.00 91.62 208 GLN A O 1
ATOM 1745 N N . ALA A 1 209 ? 7.795 -4.811 1.009 1.00 94.38 209 ALA A N 1
ATOM 1746 C CA . ALA A 1 209 ? 6.447 -4.246 1.010 1.00 94.38 209 ALA A CA 1
ATOM 1747 C C . ALA A 1 209 ? 5.341 -5.261 1.362 1.00 94.38 209 ALA A C 1
ATOM 1749 O O . ALA A 1 209 ? 4.424 -4.972 2.122 1.00 94.38 209 ALA A O 1
ATOM 1750 N N . GLN A 1 210 ? 5.429 -6.500 0.860 1.00 95.69 210 GLN A N 1
ATOM 1751 C CA . GLN A 1 210 ? 4.458 -7.555 1.190 1.00 95.69 210 GLN A CA 1
ATOM 1752 C C . GLN A 1 210 ? 4.409 -7.890 2.691 1.00 95.69 210 GLN A C 1
ATOM 1754 O O . GLN A 1 210 ? 3.332 -8.112 3.241 1.00 95.69 210 GLN A O 1
ATOM 1759 N N . ASN A 1 211 ? 5.561 -7.959 3.349 1.00 95.50 211 ASN A N 1
ATOM 1760 C CA . ASN A 1 211 ? 5.654 -8.268 4.771 1.00 95.50 211 ASN A CA 1
ATOM 1761 C C . ASN A 1 211 ? 5.244 -7.069 5.625 1.00 95.50 211 ASN A C 1
ATOM 1763 O O . ASN A 1 211 ? 4.607 -7.253 6.660 1.00 95.50 211 ASN A O 1
ATOM 1767 N N . ASP A 1 212 ? 5.569 -5.862 5.173 1.00 96.12 212 ASP A N 1
ATOM 1768 C CA . ASP A 1 212 ? 5.187 -4.623 5.843 1.00 96.12 212 ASP A CA 1
ATOM 1769 C C . ASP A 1 212 ? 3.66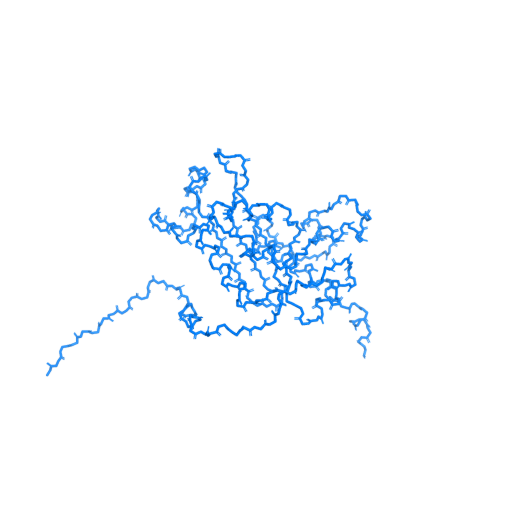0 -4.424 5.788 1.00 96.12 212 ASP A C 1
ATOM 1771 O O . ASP A 1 212 ? 3.035 -4.150 6.813 1.00 96.12 212 ASP A O 1
ATOM 1775 N N . VAL A 1 213 ? 3.015 -4.758 4.662 1.00 97.38 213 VAL A N 1
ATOM 1776 C CA . VAL A 1 213 ? 1.547 -4.871 4.558 1.00 97.38 213 VAL A CA 1
ATOM 1777 C C . VAL A 1 213 ? 0.968 -5.872 5.568 1.00 97.38 213 VAL A C 1
ATOM 1779 O O . VAL A 1 213 ? -0.060 -5.593 6.186 1.00 97.38 213 VAL A O 1
ATOM 1782 N N . ILE A 1 214 ? 1.609 -7.030 5.772 1.00 96.81 214 ILE A N 1
ATOM 1783 C CA . ILE A 1 214 ? 1.166 -8.024 6.769 1.00 96.81 214 ILE A CA 1
ATOM 1784 C C . ILE A 1 214 ? 1.291 -7.462 8.191 1.00 96.81 214 ILE A C 1
ATOM 1786 O O . ILE A 1 214 ? 0.373 -7.625 8.994 1.00 96.81 214 ILE A O 1
ATOM 1790 N N . ALA A 1 215 ? 2.394 -6.786 8.511 1.00 97.38 215 ALA A N 1
ATOM 1791 C CA . ALA A 1 215 ? 2.575 -6.134 9.805 1.00 97.38 215 ALA A CA 1
ATOM 1792 C C . ALA A 1 215 ? 1.514 -5.051 10.051 1.00 97.38 215 ALA A C 1
ATOM 1794 O O . ALA A 1 215 ? 0.898 -5.021 11.118 1.00 97.38 215 ALA A O 1
ATOM 1795 N N . ILE A 1 216 ? 1.231 -4.210 9.052 1.00 97.88 216 ILE A N 1
ATOM 1796 C CA . ILE A 1 216 ? 0.167 -3.205 9.134 1.00 97.88 216 ILE A CA 1
ATOM 1797 C C . ILE A 1 216 ? -1.198 -3.876 9.344 1.00 97.88 216 ILE A C 1
ATOM 1799 O O . ILE A 1 216 ? -1.974 -3.430 10.189 1.00 97.88 216 ILE A O 1
ATOM 1803 N N . GLU A 1 217 ? -1.489 -4.981 8.651 1.00 97.50 217 GLU A N 1
ATOM 1804 C CA . GLU A 1 217 ? -2.733 -5.732 8.856 1.00 97.50 217 GLU A CA 1
ATOM 1805 C C . GLU A 1 217 ? -2.858 -6.244 10.297 1.00 97.50 217 GLU A C 1
ATOM 1807 O O . GLU A 1 217 ? -3.927 -6.141 10.896 1.00 97.50 217 GLU A O 1
ATOM 1812 N N . GLN A 1 218 ? -1.778 -6.767 10.880 1.00 96.31 218 GLN A N 1
ATOM 1813 C CA . GLN A 1 218 ? -1.774 -7.224 12.272 1.00 96.31 218 GLN A CA 1
ATOM 1814 C C . GLN A 1 218 ? -2.053 -6.076 13.252 1.00 96.31 218 GLN A C 1
ATOM 1816 O O . GLN A 1 218 ? -2.795 -6.267 14.216 1.00 96.31 218 GLN A O 1
ATOM 1821 N N . ILE A 1 219 ? -1.516 -4.880 12.989 1.00 95.88 219 ILE A N 1
ATOM 1822 C CA . ILE A 1 219 ? -1.808 -3.675 13.776 1.00 95.88 219 ILE A CA 1
ATOM 1823 C C . ILE A 1 219 ? -3.288 -3.299 13.653 1.00 95.88 219 ILE A C 1
ATOM 1825 O O . ILE A 1 219 ? -3.943 -3.049 14.663 1.00 95.88 219 ILE A O 1
ATOM 1829 N N . LEU A 1 220 ? -3.844 -3.290 12.439 1.00 96.44 220 LEU A N 1
ATOM 1830 C CA . LEU A 1 220 ? -5.266 -3.008 12.236 1.00 96.44 220 LEU A CA 1
ATOM 1831 C C . LEU A 1 220 ? -6.150 -4.040 12.944 1.00 96.44 220 LEU A C 1
ATOM 1833 O O . LEU A 1 220 ? -7.081 -3.650 13.639 1.00 96.44 220 LEU A O 1
ATOM 1837 N N . LYS A 1 221 ? -5.819 -5.336 12.864 1.00 94.94 221 LYS A N 1
ATOM 1838 C CA . LYS A 1 221 ? -6.520 -6.401 13.602 1.00 94.94 221 LYS A CA 1
ATOM 1839 C C . LYS A 1 221 ? -6.452 -6.180 15.109 1.00 94.94 221 LYS A C 1
ATOM 1841 O O . LYS A 1 221 ? -7.447 -6.383 15.790 1.00 94.94 221 LYS A O 1
ATOM 1846 N N . PHE A 1 222 ? -5.310 -5.734 15.635 1.00 92.56 222 PHE A N 1
ATOM 1847 C CA . PHE A 1 222 ? -5.182 -5.379 17.048 1.00 92.56 222 PHE A CA 1
ATOM 1848 C C . PHE A 1 222 ? -6.132 -4.236 17.440 1.00 92.56 222 PHE A C 1
ATOM 1850 O O . PHE A 1 222 ? -6.816 -4.343 18.452 1.00 92.56 222 PHE A O 1
ATOM 1857 N N . TYR A 1 223 ? -6.224 -3.173 16.635 1.00 90.38 223 TYR A N 1
ATOM 1858 C CA . TYR A 1 223 ? -7.124 -2.044 16.912 1.00 90.38 223 TYR A CA 1
ATOM 1859 C C . TYR A 1 223 ? -8.605 -2.343 16.651 1.00 90.38 223 TYR A C 1
ATOM 1861 O O . TYR A 1 223 ? -9.465 -1.720 17.276 1.00 90.38 223 TYR A O 1
ATOM 1869 N N . ALA A 1 224 ? -8.903 -3.280 15.749 1.00 90.38 224 ALA A N 1
ATOM 1870 C CA . ALA A 1 224 ? -10.258 -3.746 15.483 1.00 90.38 224 ALA A CA 1
ATOM 1871 C C . ALA A 1 224 ? -10.851 -4.491 16.686 1.00 90.38 224 ALA A C 1
ATOM 1873 O O . ALA A 1 224 ? -12.064 -4.428 16.880 1.00 90.38 224 ALA A O 1
ATOM 1874 N N . ARG A 1 225 ? -10.013 -5.139 17.513 1.00 85.88 225 ARG A N 1
ATOM 1875 C CA . ARG A 1 225 ? -10.473 -5.840 18.717 1.00 85.88 225 ARG A CA 1
ATOM 1876 C C . ARG A 1 225 ? -11.207 -4.894 19.656 1.00 85.88 225 ARG A C 1
ATOM 1878 O O . ARG A 1 225 ? -10.723 -3.816 20.017 1.00 85.88 225 ARG A O 1
ATOM 1885 N N . ASP A 1 226 ? -12.371 -5.356 20.079 1.00 70.69 226 ASP A N 1
ATOM 1886 C CA . ASP A 1 226 ? -13.163 -4.743 21.127 1.00 70.69 226 ASP A CA 1
ATOM 1887 C C . ASP A 1 226 ? -12.899 -5.512 22.421 1.00 70.69 226 ASP A C 1
ATOM 1889 O O . ASP A 1 226 ? -13.583 -6.481 22.744 1.00 70.69 226 ASP A O 1
ATOM 1893 N N . LEU A 1 227 ? -11.850 -5.100 23.136 1.00 62.84 227 LEU A N 1
ATOM 1894 C CA . LEU A 1 227 ? -11.446 -5.732 24.393 1.00 62.84 227 LEU A CA 1
ATOM 1895 C C . LEU A 1 227 ? -12.569 -5.703 25.437 1.00 62.84 227 LEU A C 1
ATOM 1897 O O . LEU A 1 227 ? -12.665 -6.622 26.239 1.00 62.84 227 LEU A O 1
ATOM 1901 N N . GLU A 1 228 ? -13.430 -4.684 25.431 1.00 54.78 228 GLU A N 1
ATOM 1902 C CA . GLU A 1 228 ? -14.550 -4.591 26.368 1.00 54.78 228 GLU A CA 1
ATOM 1903 C C . GLU A 1 228 ? -15.619 -5.637 26.040 1.00 54.78 228 GLU A C 1
ATOM 1905 O O . GLU A 1 228 ? -16.088 -6.341 26.932 1.00 54.78 228 GLU A O 1
ATOM 1910 N N . ARG A 1 229 ? -15.939 -5.829 24.758 1.00 56.38 229 ARG A N 1
ATOM 1911 C CA . ARG A 1 229 ? -16.819 -6.917 24.311 1.00 56.38 229 ARG A CA 1
ATOM 1912 C C . ARG A 1 229 ? -16.205 -8.298 24.543 1.00 56.38 229 ARG A C 1
ATOM 1914 O O . ARG A 1 229 ? -16.904 -9.183 25.018 1.00 56.38 229 ARG A O 1
ATOM 1921 N N . GLU A 1 230 ? -14.918 -8.487 24.258 1.00 58.88 230 GLU A N 1
ATOM 1922 C CA . GLU A 1 230 ? -14.215 -9.762 24.471 1.00 58.88 230 GLU A CA 1
ATOM 1923 C C . GLU A 1 230 ? -14.131 -10.143 25.960 1.00 58.88 230 GLU A C 1
ATOM 1925 O O . GLU A 1 230 ? -14.240 -11.321 26.296 1.00 58.88 230 GLU A O 1
ATOM 1930 N N . LEU A 1 231 ? -13.989 -9.163 26.860 1.00 54.25 231 LEU A N 1
ATOM 1931 C CA . LEU A 1 231 ? -13.962 -9.381 28.312 1.00 54.25 231 LEU A CA 1
ATOM 1932 C C . LEU A 1 231 ? -15.365 -9.520 28.932 1.00 54.25 231 LEU A C 1
ATOM 1934 O O . LEU A 1 231 ? -15.508 -10.187 29.958 1.00 54.25 231 LEU A O 1
ATOM 1938 N N . ASN A 1 232 ? -16.390 -8.916 28.320 1.00 51.25 232 ASN A N 1
ATOM 1939 C CA . ASN A 1 232 ? -17.779 -8.957 28.792 1.00 51.25 232 ASN A CA 1
ATOM 1940 C C . ASN A 1 232 ? -18.629 -10.061 28.137 1.00 51.25 232 ASN A C 1
ATOM 1942 O O . ASN A 1 232 ? -19.783 -10.245 28.526 1.00 51.25 232 ASN A O 1
ATOM 1946 N N . CYS A 1 233 ? -18.080 -10.829 27.191 1.00 46.00 233 CYS A N 1
ATOM 1947 C CA . CYS A 1 233 ? -18.656 -12.098 26.748 1.00 46.00 233 CYS A CA 1
ATOM 1948 C C . CYS A 1 233 ? -18.523 -13.155 27.863 1.00 46.00 233 CYS A C 1
ATOM 1950 O O . CYS A 1 233 ? -17.588 -13.955 27.876 1.00 46.00 233 CYS A O 1
ATOM 1952 N N . ARG A 1 234 ? -19.470 -13.133 28.806 1.00 43.62 234 ARG A N 1
ATOM 1953 C CA . ARG A 1 234 ? -19.842 -14.268 29.660 1.00 43.62 234 ARG A CA 1
ATOM 1954 C C . ARG A 1 234 ? -21.146 -14.879 29.173 1.00 43.62 234 ARG A C 1
ATOM 1956 O O . ARG A 1 234 ? -22.039 -14.092 28.789 1.00 43.62 234 ARG A O 1
#

Sequence (234 aa):
MPKDGMSVVRFSSFAPVTEMILQSLPAEKDKEDQKAPAIKNFDQLRQRLNSQARFLILDLEFFQDQQKHRNGVAQIAGKMFETQNSFNYYLYAQNMSAERQLAFLRRYDLRLSEVNGYEVRQTFNRIFHFIAVERPDYIVSWDNGTDFESLNYEANRLKIRKEDRPWRTIQSLDLEKLVAKEVWKSKSGISLEKMCRLLHLPRVKYHQAQNDVIAIEQILKFYARDLERELNCR